Protein AF-A0A965M4P0-F1 (afdb_monomer)

Nearest PDB structures (foldseek):
  7biz-assembly1_A  TM=2.964E-01  e=7.179E-05  Bacteroides thetaiotaomicron
  5gni-assembly1_B  TM=3.044E-01  e=2.522E-04  Homo sapiens
  3f62-assembly1_A  TM=5.545E-01  e=3.024E-02  Ectromelia virus
  7biz-assembly2_B  TM=2.756E-01  e=1.985E-04  Bacteroides thetaiotaomicron
  4i0k-assembly1_A-2  TM=2.303E-01  e=1.878E+00  Mus musculus

Mean predicted aligned error: 7.2 Å

pLDDT: mean 93.59, std 8.07, range [42.19, 98.5]

Secondary structure (DSSP, 8-state):
-------PPPBTTBBS--SGGGSTTGGGS-TTS-SSPP-SGGGTTS---EEEETTEEEEEEESSSS-TTTSSSSPPPHHHHHHHHHHHHTTS-SEEEEE-S-S-EEE-S--EEEEEEEE---SSSPPPEEEEEETTEE-TT--SSEEEEEHHHH-SEEEEEEEEEE---TT-S--TT-TTEEEEEEEEEE-S---SSHHHHHHHH--TT-B-STT--BHHHHHHHT--TTSPPPTTTS-EEEEETTEEEEEEE-SS--TTEEEEEEEESSSSS-B-STTTEEEEEEETTEEEEEESS-GGG-SS-EEEEEEEE--

Radius of gyration: 32.71 Å; Cα contacts (8 Å, |Δi|>4): 602; chains: 1; bounding box: 90×41×82 Å

Sequence (315 aa):
TPLLVVSEPEKPNTTAQTTRSLIRWNYWIDSSTPVPTPETLAYDSLAGLFEGSMYRVSGWYRPHNNSLMKNLNRPCGQINREQFVLQIYSRVHPLDSYSPATTSRTVTAPLTLSFSVTPKVPSSGLVQTVIWKIDGVTQIGQTDTSFSTLSDFVGNGSHTVSAIVQDPTPFVRLDSSNLLNSTTTWPLTLSGQIPATLANWRNTYGADTAILSSDRLPNLIKYALGLAANVAATPAEAITGSITTNYFTLTIPRRMRRGDVTYTVQVSNDLVTWNSGPSYTVTLQDSETQLVVRDAIPYSSSAKRFYRLAVQAAP

Solvent-accessible 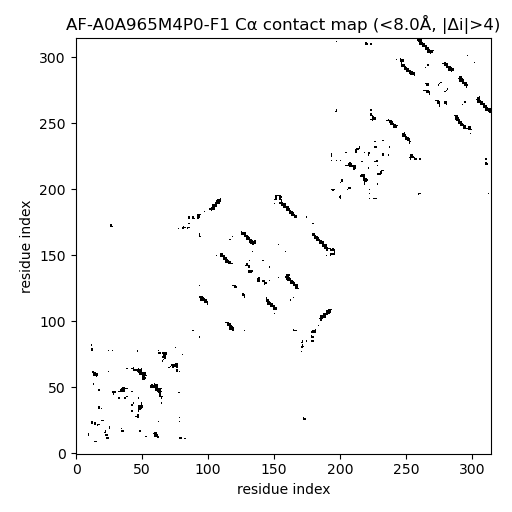surface area (backbone atoms only — not comparable to full-atom values): 18205 Å² total; per-residue (Å²): 130,84,77,81,77,75,78,78,77,74,49,90,61,35,40,71,60,70,56,60,92,68,33,87,56,39,94,60,34,54,92,85,55,52,74,71,27,71,91,42,84,92,41,46,91,40,46,43,38,20,72,34,30,96,96,34,78,63,80,22,22,18,42,44,70,62,24,36,95,77,40,80,100,43,64,71,40,64,67,57,44,23,51,52,54,53,60,47,32,75,76,42,67,43,53,74,49,59,38,62,80,67,41,70,47,79,38,67,50,71,43,80,45,67,38,36,49,39,62,51,79,64,97,68,80,78,67,58,46,39,44,36,25,50,72,86,43,72,45,84,92,49,48,59,57,58,51,72,50,51,43,24,78,76,30,65,45,81,46,37,41,34,43,37,34,31,61,78,61,84,56,55,91,77,65,94,80,49,44,52,49,33,78,49,66,33,45,34,40,32,36,68,34,54,59,78,43,71,69,57,37,35,74,74,70,42,56,54,77,38,67,58,31,90,68,65,54,34,40,46,56,25,58,53,31,58,46,62,67,66,48,58,74,49,84,84,55,41,75,44,76,45,77,53,98,55,21,44,31,40,41,36,46,25,66,43,68,54,83,66,41,44,85,42,62,30,40,20,73,75,87,73,63,74,42,59,48,78,89,44,25,41,79,79,44,83,50,54,48,35,39,30,38,27,45,55,58,46,46,93,77,51,94,56,78,46,78,46,82,46,73,45,74,47,134

Structure (mmCIF, N/CA/C/O backbone):
data_AF-A0A965M4P0-F1
#
_entry.id   AF-A0A965M4P0-F1
#
loop_
_atom_site.group_PDB
_atom_site.id
_atom_site.type_symbol
_atom_site.label_atom_id
_atom_site.label_alt_id
_atom_site.label_comp_id
_atom_site.label_asym_id
_atom_site.label_entity_id
_atom_site.label_seq_id
_atom_site.pdbx_PDB_ins_code
_atom_site.Cartn_x
_atom_site.Cartn_y
_atom_site.Cartn_z
_atom_site.occupancy
_atom_site.B_iso_or_equiv
_atom_site.auth_seq_id
_atom_site.auth_comp_id
_atom_site.auth_asym_id
_atom_site.auth_atom_id
_atom_site.pdbx_PDB_model_num
ATOM 1 N N . THR A 1 1 ? 55.169 -7.150 -41.569 1.00 43.16 1 THR A N 1
ATOM 2 C CA . THR A 1 1 ? 54.442 -7.441 -40.313 1.00 43.16 1 THR A CA 1
ATOM 3 C C . THR A 1 1 ? 52.964 -7.297 -40.601 1.00 43.16 1 THR A C 1
ATOM 5 O O . THR A 1 1 ? 52.569 -6.195 -40.962 1.00 43.16 1 THR A O 1
ATOM 8 N N . PRO A 1 2 ? 52.152 -8.366 -40.570 1.00 42.19 2 PRO A N 1
ATOM 9 C CA . PRO A 1 2 ? 50.716 -8.202 -40.744 1.00 42.19 2 PRO A CA 1
ATOM 10 C C . PRO A 1 2 ? 50.174 -7.454 -39.522 1.00 42.19 2 PRO A C 1
ATOM 12 O O . PRO A 1 2 ? 50.443 -7.843 -38.386 1.00 42.19 2 PRO A O 1
ATOM 15 N N . LEU A 1 3 ? 49.476 -6.342 -39.759 1.00 44.72 3 LEU A N 1
ATOM 16 C CA . LEU A 1 3 ? 48.732 -5.631 -38.724 1.00 44.72 3 LEU A CA 1
ATOM 17 C C . LEU A 1 3 ? 47.708 -6.603 -38.132 1.00 44.72 3 LEU A C 1
ATOM 19 O O . LEU A 1 3 ? 46.831 -7.089 -38.844 1.00 44.72 3 LEU A O 1
ATOM 23 N N . LEU A 1 4 ? 47.828 -6.889 -36.836 1.00 42.25 4 LEU A N 1
ATOM 24 C CA . LEU A 1 4 ? 46.755 -7.492 -36.054 1.00 42.25 4 LEU A CA 1
ATOM 25 C C . LEU A 1 4 ? 45.540 -6.568 -36.170 1.00 42.25 4 LEU A C 1
ATOM 27 O O . LEU A 1 4 ? 45.497 -5.507 -35.551 1.00 42.25 4 LEU A O 1
ATOM 31 N N . VAL A 1 5 ? 44.569 -6.950 -37.000 1.00 47.62 5 VAL A N 1
ATOM 32 C CA . VAL A 1 5 ? 43.254 -6.311 -37.025 1.00 47.62 5 VAL A CA 1
ATOM 33 C C . VAL A 1 5 ? 42.569 -6.723 -35.729 1.00 47.62 5 VAL A C 1
ATOM 35 O O . VAL A 1 5 ? 41.901 -7.751 -35.663 1.00 47.62 5 VAL A O 1
ATOM 38 N N . VAL A 1 6 ? 42.785 -5.949 -34.668 1.00 48.56 6 VAL A N 1
ATOM 39 C CA . VAL A 1 6 ? 41.956 -6.040 -33.470 1.00 48.56 6 VAL A CA 1
ATOM 40 C C . VAL A 1 6 ? 40.552 -5.656 -33.924 1.00 48.56 6 VAL A C 1
ATOM 42 O O . VAL A 1 6 ? 40.300 -4.513 -34.308 1.00 48.56 6 VAL A O 1
ATOM 45 N N . SER A 1 7 ? 39.642 -6.627 -33.986 1.00 57.81 7 SER A N 1
ATOM 46 C CA . SER A 1 7 ? 38.229 -6.324 -34.166 1.00 57.81 7 SER A CA 1
ATOM 47 C C . SER A 1 7 ? 37.786 -5.549 -32.931 1.00 57.81 7 SER A C 1
ATOM 49 O O . SER A 1 7 ? 37.718 -6.120 -31.841 1.00 57.81 7 SER A O 1
ATOM 51 N N . GLU A 1 8 ? 37.550 -4.250 -33.089 1.00 66.00 8 GLU A N 1
ATOM 52 C CA . GLU A 1 8 ? 37.033 -3.411 -32.012 1.00 66.00 8 GLU A CA 1
ATOM 53 C C . GLU A 1 8 ? 35.776 -4.058 -31.414 1.00 66.00 8 GLU A C 1
ATOM 55 O O . GLU A 1 8 ? 34.865 -4.431 -32.164 1.00 66.00 8 GLU A O 1
ATOM 60 N N . PRO A 1 9 ? 35.710 -4.241 -30.083 1.00 84.12 9 PRO A N 1
ATOM 61 C CA . PRO A 1 9 ? 34.555 -4.860 -29.465 1.00 84.12 9 PRO A CA 1
ATOM 62 C C . PRO A 1 9 ? 33.340 -3.959 -29.661 1.00 84.12 9 PRO A C 1
ATOM 64 O O . PRO A 1 9 ? 33.413 -2.736 -29.495 1.00 84.12 9 PRO A O 1
ATOM 67 N N . GLU A 1 10 ? 32.206 -4.582 -29.972 1.00 91.00 10 GLU A N 1
ATOM 68 C CA . GLU A 1 10 ? 30.928 -3.888 -30.069 1.00 91.00 10 GLU A CA 1
ATOM 69 C C . GLU A 1 10 ? 30.655 -3.037 -28.822 1.00 91.00 10 GLU A C 1
ATOM 71 O O . GLU A 1 10 ? 31.020 -3.389 -27.696 1.00 91.00 10 GLU A O 1
ATOM 76 N N . LYS A 1 11 ? 29.976 -1.909 -29.029 1.00 92.44 11 LYS A N 1
ATOM 77 C CA . LYS A 1 11 ? 29.534 -1.009 -27.958 1.00 92.44 11 LYS A CA 1
ATOM 78 C C . LYS A 1 11 ? 28.006 -1.003 -27.917 1.00 92.44 11 LYS A C 1
ATOM 80 O O . LYS A 1 11 ? 27.372 -1.423 -28.884 1.00 92.44 11 LYS 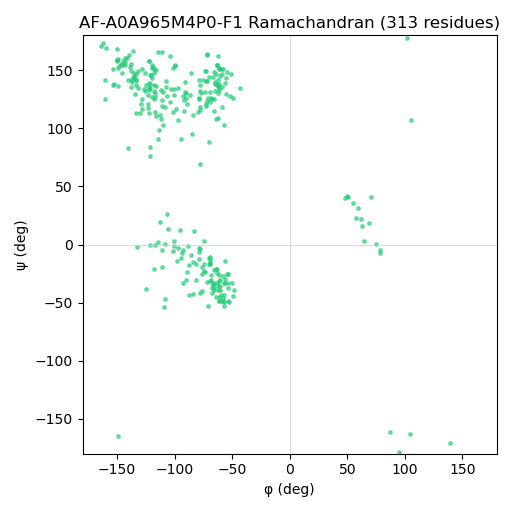A O 1
ATOM 85 N N . PRO A 1 12 ? 27.379 -0.492 -26.846 1.00 94.06 12 PRO A N 1
ATOM 86 C CA . PRO A 1 12 ? 25.922 -0.507 -26.730 1.00 94.06 12 PRO A CA 1
ATOM 87 C C . PRO A 1 12 ? 25.159 0.134 -27.902 1.00 94.06 12 PRO A C 1
ATOM 89 O O . PRO A 1 12 ? 24.024 -0.245 -28.162 1.00 94.06 12 PRO A O 1
ATOM 92 N N . ASN A 1 13 ? 25.773 1.072 -28.630 1.00 95.38 13 ASN A N 1
ATOM 93 C CA . ASN A 1 13 ? 25.184 1.759 -29.782 1.00 95.38 13 ASN A CA 1
ATOM 94 C C . ASN A 1 13 ? 25.856 1.418 -31.126 1.00 95.38 13 ASN A C 1
ATOM 96 O O . ASN A 1 13 ? 25.743 2.201 -32.068 1.00 95.38 13 ASN A O 1
ATOM 100 N N . THR A 1 14 ? 26.586 0.304 -31.229 1.00 95.62 14 THR A N 1
ATOM 101 C CA . THR A 1 14 ? 27.155 -0.138 -32.510 1.00 95.62 14 THR A CA 1
ATOM 102 C C . THR A 1 14 ? 27.365 -1.647 -32.571 1.00 95.62 14 THR A C 1
ATOM 104 O O . THR A 1 14 ? 27.855 -2.249 -31.619 1.00 95.62 14 THR A O 1
ATOM 107 N N . THR A 1 15 ? 27.025 -2.257 -33.705 1.00 95.88 15 THR A N 1
ATOM 108 C CA . THR A 1 15 ? 27.098 -3.713 -33.913 1.00 95.88 15 THR A CA 1
ATOM 109 C C . THR A 1 15 ? 27.531 -4.049 -35.337 1.00 95.88 15 THR A C 1
ATOM 111 O O . THR A 1 15 ? 27.306 -3.254 -36.250 1.00 95.88 15 THR A O 1
ATOM 114 N N . ALA A 1 16 ? 28.136 -5.220 -35.524 1.00 94.94 16 ALA A N 1
ATOM 115 C CA . ALA A 1 16 ? 28.355 -5.816 -36.845 1.00 94.94 16 ALA A CA 1
ATOM 116 C C . ALA A 1 16 ? 27.265 -6.852 -37.205 1.00 94.94 16 ALA A C 1
ATOM 118 O O . ALA A 1 16 ? 27.274 -7.410 -38.301 1.00 94.94 16 ALA A O 1
ATOM 119 N N . GLN A 1 17 ? 26.327 -7.125 -36.291 1.00 95.44 17 GLN A N 1
ATOM 120 C CA . GLN A 1 17 ? 25.244 -8.088 -36.482 1.00 95.44 17 GLN A CA 1
ATOM 121 C C . GLN A 1 17 ? 24.121 -7.504 -37.344 1.00 95.44 17 GLN A C 1
ATOM 123 O O . GLN A 1 17 ? 23.670 -6.381 -37.125 1.00 95.44 17 GLN A O 1
ATOM 128 N N . THR A 1 18 ? 23.610 -8.307 -38.276 1.00 95.44 18 THR A N 1
ATOM 129 C CA . THR A 1 18 ? 22.415 -7.994 -39.083 1.00 95.44 18 THR A CA 1
ATOM 130 C C . THR A 1 18 ? 21.222 -8.881 -38.737 1.00 95.44 18 THR A C 1
ATOM 132 O O . THR A 1 18 ? 20.076 -8.516 -38.996 1.00 95.44 18 THR A O 1
ATOM 135 N N . THR A 1 19 ? 21.461 -10.026 -38.094 1.00 96.94 19 THR A N 1
ATOM 136 C CA . THR A 1 19 ? 20.400 -10.875 -37.551 1.00 96.94 19 THR A CA 1
ATOM 137 C C . THR A 1 19 ? 19.700 -10.136 -36.418 1.00 96.94 19 THR A C 1
ATOM 139 O O . THR A 1 19 ? 20.300 -9.899 -35.372 1.00 96.94 19 THR A O 1
ATOM 142 N N . ARG A 1 20 ? 18.414 -9.801 -36.596 1.00 96.75 20 ARG A N 1
ATOM 143 C CA . ARG A 1 20 ? 17.648 -8.968 -35.651 1.00 96.75 20 ARG A CA 1
ATOM 144 C C . ARG A 1 20 ? 17.765 -9.407 -34.191 1.00 96.75 20 ARG A C 1
ATOM 146 O O . ARG A 1 20 ? 17.935 -8.563 -33.321 1.00 96.75 20 ARG A O 1
ATOM 153 N N . SER A 1 21 ? 17.675 -10.705 -33.911 1.00 96.88 21 SER A N 1
ATOM 154 C CA . SER A 1 21 ? 17.754 -11.236 -32.543 1.00 96.88 21 SER A CA 1
ATOM 155 C C . SER A 1 21 ? 19.122 -11.034 -31.882 1.00 96.88 21 SER A C 1
ATOM 157 O O . SER A 1 21 ? 19.191 -11.024 -30.659 1.00 96.88 21 SER A O 1
ATOM 159 N N . LEU A 1 22 ? 20.182 -10.836 -32.669 1.00 96.19 22 LEU A N 1
ATOM 160 C CA . LEU A 1 22 ? 21.546 -10.595 -32.197 1.00 96.19 22 LEU A CA 1
ATOM 161 C C . LEU A 1 22 ? 21.882 -9.099 -32.078 1.00 96.19 22 LEU A C 1
ATOM 163 O O . LEU A 1 22 ? 22.936 -8.749 -31.552 1.00 96.19 22 LEU A O 1
ATOM 167 N N . ILE A 1 23 ? 21.001 -8.205 -32.544 1.00 97.12 23 ILE A N 1
ATOM 168 C CA . ILE A 1 23 ? 21.177 -6.759 -32.381 1.00 97.12 23 ILE A CA 1
ATOM 169 C C . ILE A 1 23 ? 20.957 -6.399 -30.911 1.00 97.12 23 ILE A C 1
ATOM 171 O O . ILE A 1 23 ? 19.903 -6.677 -30.340 1.00 97.12 23 ILE A O 1
ATOM 175 N N . ARG A 1 24 ? 21.929 -5.710 -30.309 1.00 94.12 24 ARG A N 1
ATOM 176 C CA . ARG A 1 24 ? 21.933 -5.373 -28.873 1.00 94.12 24 ARG A CA 1
ATOM 177 C C . ARG A 1 24 ? 20.717 -4.580 -28.406 1.00 94.12 24 ARG A C 1
ATOM 179 O O . ARG A 1 24 ? 20.298 -4.746 -27.273 1.00 94.12 24 ARG A O 1
ATOM 186 N N . TRP A 1 25 ? 20.172 -3.725 -29.267 1.00 96.88 25 TRP A N 1
ATOM 187 C CA . TRP A 1 25 ? 19.000 -2.893 -28.987 1.00 96.88 25 TRP A CA 1
ATOM 188 C C . TRP A 1 25 ? 17.742 -3.386 -29.713 1.00 96.88 25 TRP A C 1
ATOM 190 O O . TRP A 1 25 ? 16.857 -2.594 -30.024 1.00 96.88 25 TRP A O 1
ATOM 200 N N . ASN A 1 26 ? 17.650 -4.680 -30.026 1.00 97.00 26 ASN A N 1
ATOM 201 C CA . ASN A 1 26 ? 16.515 -5.241 -30.766 1.00 97.00 26 ASN A CA 1
ATOM 202 C C . ASN A 1 26 ? 15.141 -4.926 -30.139 1.00 97.00 26 ASN A C 1
ATOM 204 O O . ASN A 1 26 ? 14.193 -4.700 -30.879 1.00 97.00 26 ASN A O 1
ATOM 208 N N . TYR A 1 27 ? 15.050 -4.828 -28.810 1.00 96.31 27 TYR A N 1
ATOM 209 C CA . TYR A 1 27 ? 13.849 -4.462 -28.048 1.00 96.31 27 TYR A CA 1
ATOM 210 C C . TYR A 1 27 ? 13.438 -2.987 -28.208 1.00 96.31 27 TYR A C 1
ATOM 212 O O . TYR A 1 27 ? 12.335 -2.589 -27.827 1.00 96.31 27 TYR A O 1
ATOM 220 N N . TRP A 1 28 ? 14.309 -2.161 -28.789 1.00 97.31 28 TRP A N 1
ATOM 221 C CA . TRP A 1 28 ? 13.959 -0.821 -29.248 1.00 97.31 28 TRP A CA 1
ATOM 222 C C . TRP A 1 28 ? 13.452 -0.796 -30.692 1.00 97.31 28 TRP A C 1
ATOM 224 O O . TRP A 1 28 ? 12.723 0.129 -31.040 1.00 97.31 28 TRP A O 1
ATOM 234 N N . ILE A 1 29 ? 13.811 -1.782 -31.521 1.00 97.69 29 ILE A N 1
ATOM 235 C CA . ILE A 1 29 ? 13.443 -1.811 -32.941 1.00 97.69 29 ILE A CA 1
ATOM 236 C C . ILE A 1 29 ? 12.045 -2.409 -33.090 1.00 97.69 29 ILE A C 1
ATOM 238 O O . ILE A 1 29 ? 11.860 -3.617 -32.925 1.00 97.69 29 ILE A O 1
ATOM 242 N N . ASP A 1 30 ? 11.084 -1.579 -33.492 1.00 96.62 30 ASP A N 1
ATOM 243 C CA . ASP A 1 30 ? 9.729 -2.039 -33.796 1.00 96.62 30 ASP A CA 1
ATOM 244 C C . ASP A 1 30 ? 9.742 -3.178 -34.830 1.00 96.62 30 ASP A C 1
ATOM 246 O O . ASP A 1 30 ? 10.615 -3.267 -35.708 1.00 96.62 30 ASP A O 1
ATOM 250 N N . SER A 1 31 ? 8.767 -4.082 -34.726 1.00 96.38 31 SER A N 1
ATOM 251 C CA . SER A 1 31 ? 8.682 -5.271 -35.585 1.00 96.38 31 SER A CA 1
ATOM 252 C C . SER A 1 31 ? 8.552 -4.920 -37.071 1.00 96.38 31 SER A C 1
ATOM 254 O O . SER A 1 31 ? 9.058 -5.659 -37.913 1.00 96.38 31 SER A O 1
ATOM 256 N N . SER A 1 32 ? 7.936 -3.777 -37.389 1.00 96.69 32 SER A N 1
ATOM 257 C CA . SER A 1 32 ? 7.751 -3.265 -38.751 1.00 96.69 32 SER A CA 1
ATOM 258 C C . SER A 1 32 ? 8.947 -2.488 -39.312 1.00 96.69 32 SER A C 1
ATOM 260 O O . SER A 1 32 ? 8.993 -2.246 -40.517 1.00 96.69 32 SER A O 1
ATOM 262 N N . THR A 1 33 ? 9.906 -2.065 -38.483 1.00 98.06 33 THR A N 1
ATOM 263 C CA . THR A 1 33 ? 11.077 -1.302 -38.950 1.00 98.06 33 THR A CA 1
ATOM 264 C C . THR A 1 33 ? 12.011 -2.230 -39.727 1.00 98.06 33 THR A C 1
ATOM 266 O O . THR A 1 33 ? 12.442 -3.218 -39.148 1.00 98.06 33 THR A O 1
ATOM 269 N N . PRO A 1 34 ? 12.376 -1.976 -40.994 1.00 97.81 34 PRO A N 1
ATOM 270 C CA . PRO A 1 34 ? 13.267 -2.866 -41.744 1.00 97.81 34 PRO A CA 1
ATOM 271 C C . PRO A 1 34 ? 14.654 -3.004 -41.098 1.00 97.81 34 PRO A C 1
ATOM 273 O O . PRO A 1 34 ? 15.126 -2.083 -40.434 1.00 97.81 34 PRO A O 1
ATOM 276 N N . VAL A 1 35 ? 15.322 -4.142 -41.304 1.00 97.19 35 VAL A N 1
ATOM 277 C CA . VAL A 1 35 ? 16.691 -4.414 -40.827 1.00 97.19 35 VAL A CA 1
ATOM 278 C C . VAL A 1 35 ? 17.494 -5.030 -41.986 1.00 97.19 35 VAL A C 1
ATOM 280 O O . VAL A 1 35 ? 17.172 -6.155 -42.371 1.00 97.19 35 VAL A O 1
ATOM 283 N N . PRO A 1 36 ? 18.519 -4.346 -42.539 1.00 97.44 36 PRO A N 1
ATOM 284 C CA . PRO A 1 36 ? 18.938 -2.969 -42.245 1.00 97.44 36 PRO A CA 1
ATOM 285 C C . PRO A 1 36 ? 17.849 -1.920 -42.519 1.00 97.44 36 PRO A C 1
ATOM 287 O O . PRO A 1 36 ? 16.974 -2.115 -43.362 1.00 97.44 36 PRO A O 1
ATOM 290 N N . THR A 1 37 ? 17.886 -0.812 -41.783 1.00 98.38 37 THR A N 1
ATOM 291 C CA . THR A 1 37 ? 16.894 0.267 -41.875 1.00 98.38 37 THR A CA 1
ATOM 292 C C . THR A 1 37 ? 17.328 1.306 -42.914 1.00 98.38 37 THR A C 1
ATOM 294 O O . THR A 1 37 ? 18.434 1.839 -42.792 1.00 98.38 37 THR A O 1
ATOM 297 N N . PRO A 1 38 ? 16.486 1.637 -43.914 1.00 96.94 38 PRO A N 1
ATOM 298 C CA . PRO A 1 38 ? 16.788 2.684 -44.886 1.00 96.94 38 PRO A CA 1
ATOM 299 C C . PRO A 1 38 ? 16.967 4.063 -44.235 1.00 96.94 38 PRO A C 1
ATOM 301 O O . PRO A 1 38 ? 16.168 4.462 -43.389 1.00 96.94 38 PRO A O 1
ATOM 304 N N . GLU A 1 39 ? 17.961 4.835 -44.681 1.00 95.50 39 GLU A N 1
ATOM 305 C CA . GLU A 1 39 ? 18.181 6.226 -44.246 1.00 95.50 39 GLU A CA 1
ATOM 306 C C . GLU A 1 39 ? 17.201 7.189 -44.936 1.00 95.50 39 GLU A C 1
ATOM 308 O O . GLU A 1 39 ? 17.572 7.989 -45.792 1.00 95.50 39 GLU A O 1
ATOM 313 N N . THR A 1 40 ? 15.920 7.091 -44.584 1.00 95.06 40 THR A N 1
ATOM 314 C CA . THR A 1 40 ? 14.863 7.982 -45.083 1.00 95.06 40 THR A CA 1
ATOM 315 C C . THR A 1 40 ? 14.164 8.685 -43.927 1.00 95.06 40 THR A C 1
ATOM 317 O O . THR A 1 40 ? 14.133 8.166 -42.811 1.00 95.06 40 THR A O 1
ATOM 320 N N . LEU A 1 41 ? 13.522 9.824 -44.213 1.00 92.88 41 LEU A N 1
ATOM 321 C CA . LEU A 1 41 ? 12.772 10.604 -43.219 1.00 92.88 41 LEU A CA 1
ATOM 322 C C . LEU A 1 41 ? 11.712 9.775 -42.470 1.00 92.88 41 LEU A C 1
ATOM 324 O O . LEU A 1 41 ? 11.381 10.096 -41.333 1.00 92.88 41 LEU A O 1
ATOM 328 N N . ALA A 1 42 ? 11.207 8.694 -43.077 1.00 95.31 42 ALA A N 1
ATOM 329 C CA . ALA A 1 42 ? 10.242 7.789 -42.455 1.00 95.31 42 ALA A CA 1
ATOM 330 C C . ALA A 1 42 ? 10.790 7.061 -41.211 1.00 95.31 42 ALA A C 1
ATOM 332 O O . ALA A 1 42 ? 10.006 6.658 -40.355 1.00 95.31 42 ALA A O 1
ATOM 333 N N . TYR A 1 43 ? 12.114 6.903 -41.095 1.00 96.38 43 TYR A N 1
ATOM 334 C CA . TYR A 1 43 ? 12.766 6.175 -39.999 1.00 96.38 43 TYR A CA 1
ATOM 335 C C . TYR A 1 43 ? 13.633 7.069 -39.098 1.00 96.38 43 TYR A C 1
ATOM 337 O O . TYR A 1 43 ? 14.239 6.570 -38.153 1.00 96.38 43 TYR A O 1
ATOM 345 N N . ASP A 1 44 ? 13.693 8.382 -39.345 1.00 92.69 44 ASP A N 1
ATOM 346 C CA . ASP A 1 44 ? 14.609 9.302 -38.649 1.00 92.69 44 ASP A CA 1
ATOM 347 C C . ASP A 1 44 ? 14.381 9.390 -37.134 1.00 92.69 44 ASP A C 1
ATOM 349 O O . ASP A 1 44 ? 15.328 9.613 -36.375 1.00 92.69 44 ASP A O 1
ATOM 353 N N . SER A 1 45 ? 13.137 9.217 -36.687 1.00 91.81 45 SER A N 1
ATOM 354 C CA . SER A 1 45 ? 12.754 9.245 -35.272 1.00 91.81 45 SER A CA 1
ATOM 355 C C . SER A 1 45 ? 12.752 7.867 -34.604 1.00 91.81 45 SER A C 1
ATOM 357 O O . SER A 1 45 ? 12.529 7.784 -33.394 1.00 91.81 45 SER A O 1
ATOM 359 N N . LEU A 1 46 ? 12.988 6.796 -35.367 1.00 95.50 46 LEU A N 1
ATOM 360 C CA . LEU A 1 46 ? 12.875 5.417 -34.905 1.00 95.50 46 LEU A CA 1
ATOM 361 C C . LEU A 1 46 ? 14.241 4.826 -34.550 1.00 95.50 46 LEU A C 1
ATOM 363 O O . LEU A 1 46 ? 15.282 5.196 -35.100 1.00 95.50 46 LEU A O 1
ATOM 367 N N . ALA A 1 47 ? 14.222 3.849 -33.646 1.00 97.44 47 ALA A N 1
ATOM 368 C CA . ALA A 1 47 ? 15.342 2.943 -33.472 1.00 97.44 47 ALA A CA 1
ATOM 369 C C . ALA A 1 47 ? 15.340 1.903 -34.602 1.00 97.44 47 ALA A C 1
ATOM 371 O O . ALA A 1 47 ? 14.325 1.263 -34.883 1.00 97.44 47 ALA A O 1
ATOM 372 N N . GLY A 1 48 ? 16.494 1.724 -35.233 1.00 98.06 48 GLY A N 1
ATOM 373 C CA . GLY A 1 48 ? 16.689 0.832 -36.370 1.00 98.06 48 GLY A CA 1
ATOM 374 C C . GLY A 1 48 ? 18.101 0.256 -36.412 1.00 98.06 48 GLY A C 1
ATOM 375 O O . GLY A 1 48 ? 18.843 0.306 -35.431 1.00 98.06 48 GLY A O 1
ATOM 376 N N . LEU A 1 49 ? 18.476 -0.301 -37.557 1.00 98.38 49 LEU A N 1
ATOM 377 C CA . LEU A 1 49 ? 19.818 -0.785 -37.859 1.00 98.38 49 LEU A CA 1
ATOM 378 C C . LEU A 1 49 ? 20.341 -0.045 -39.098 1.00 98.38 49 LEU A C 1
ATOM 380 O O . LEU A 1 49 ? 20.216 -0.536 -40.217 1.00 98.38 49 LEU A O 1
ATOM 384 N N . PHE A 1 50 ? 20.892 1.151 -38.903 1.00 98.06 50 PHE A N 1
ATOM 385 C CA . PHE A 1 50 ? 21.384 2.005 -39.989 1.00 98.06 50 PHE A CA 1
ATOM 386 C C . PHE A 1 50 ? 22.856 1.709 -40.270 1.00 98.06 50 PHE A C 1
ATOM 388 O O . PHE A 1 50 ? 23.657 1.681 -39.334 1.00 98.06 50 PHE A O 1
ATOM 395 N N . GLU A 1 51 ? 23.224 1.485 -41.530 1.00 97.38 51 GLU A N 1
ATOM 396 C CA . GLU A 1 51 ? 24.603 1.159 -41.907 1.00 97.38 51 GLU A CA 1
ATOM 397 C C . GLU A 1 51 ? 25.523 2.383 -41.798 1.00 97.38 51 GLU A C 1
ATOM 399 O O . GLU A 1 51 ? 25.140 3.510 -42.103 1.00 97.38 51 GLU A O 1
ATOM 404 N N . GLY A 1 52 ? 26.742 2.168 -41.315 1.00 95.06 52 GLY A N 1
ATOM 405 C CA . GLY A 1 52 ? 27.747 3.193 -41.075 1.00 95.06 52 GLY A CA 1
ATOM 406 C C . GLY A 1 52 ? 27.903 3.501 -39.586 1.00 95.06 52 GLY A C 1
ATOM 407 O O . GLY A 1 52 ? 27.047 4.137 -38.964 1.00 95.06 52 GLY A O 1
ATOM 408 N N . SER A 1 53 ? 29.011 3.050 -39.003 1.00 93.94 53 SER A N 1
ATOM 409 C CA . SER A 1 53 ? 29.393 3.260 -37.602 1.00 93.94 53 SER A CA 1
ATOM 410 C C . SER A 1 53 ? 30.882 2.940 -37.419 1.00 93.94 53 SER A C 1
ATOM 412 O O . SER A 1 53 ? 31.522 2.435 -38.338 1.00 93.94 53 SER A O 1
ATOM 414 N N . MET A 1 54 ? 31.460 3.242 -36.252 1.00 90.75 54 MET A N 1
ATOM 415 C CA . MET A 1 54 ? 32.880 2.990 -35.941 1.00 90.75 54 MET A CA 1
ATOM 416 C C . MET A 1 54 ? 33.854 3.496 -37.022 1.00 90.75 54 MET A C 1
ATOM 418 O O . MET A 1 54 ? 34.814 2.814 -37.376 1.00 90.75 54 MET A O 1
ATOM 422 N N . TYR A 1 55 ? 33.596 4.689 -37.568 1.00 91.25 55 TYR A N 1
ATOM 423 C CA . TYR A 1 55 ? 34.409 5.300 -38.633 1.00 91.25 55 TYR A CA 1
ATOM 424 C C . TYR A 1 55 ? 34.455 4.486 -39.942 1.00 91.25 55 TYR A C 1
ATOM 426 O O . TYR A 1 55 ? 35.371 4.644 -40.746 1.00 91.25 55 TYR A O 1
ATOM 434 N N . ARG A 1 56 ? 33.461 3.619 -40.169 1.00 91.44 56 ARG A N 1
ATOM 435 C CA . ARG A 1 56 ? 33.309 2.793 -41.373 1.00 91.44 56 ARG A CA 1
ATOM 436 C C . ARG A 1 56 ? 31.982 3.097 -42.053 1.00 91.44 56 ARG A C 1
ATOM 438 O O . ARG A 1 56 ? 30.988 3.372 -41.383 1.00 91.44 56 ARG A O 1
ATOM 445 N N . VAL A 1 57 ? 31.976 3.019 -43.381 1.00 92.94 57 VAL A N 1
ATOM 446 C CA . VAL A 1 57 ? 30.779 3.234 -44.211 1.00 92.94 57 VAL A CA 1
ATOM 447 C C . VAL A 1 57 ? 29.953 1.964 -44.421 1.00 92.94 57 VAL A C 1
ATOM 449 O O . VAL A 1 57 ? 28.794 2.072 -44.789 1.00 92.94 57 VAL A O 1
ATOM 452 N N . SER A 1 58 ? 30.525 0.781 -44.176 1.00 94.31 58 SER A N 1
ATOM 453 C CA . SER A 1 58 ? 29.850 -0.506 -44.363 1.00 94.31 58 SER A CA 1
ATOM 454 C C . SER A 1 58 ? 30.264 -1.551 -43.326 1.00 94.31 58 SER A C 1
ATOM 456 O O . SER A 1 58 ? 31.319 -1.446 -42.685 1.00 94.31 58 SER A O 1
ATOM 458 N N . GLY A 1 59 ? 29.400 -2.552 -43.136 1.00 93.88 59 GLY A N 1
ATOM 459 C CA . GLY A 1 59 ? 29.638 -3.700 -42.248 1.00 93.88 59 GLY A CA 1
ATOM 460 C C . GLY A 1 59 ? 29.520 -3.415 -40.744 1.00 93.88 59 GLY A C 1
ATOM 461 O O . GLY A 1 59 ? 29.697 -4.324 -39.937 1.00 93.88 59 GLY A O 1
ATOM 462 N N . TRP A 1 60 ? 29.212 -2.175 -40.362 1.00 95.94 60 TRP A N 1
ATOM 463 C CA . TRP A 1 60 ? 28.928 -1.763 -38.988 1.00 95.94 60 TRP A CA 1
ATOM 464 C C . TRP A 1 60 ? 27.704 -0.867 -38.962 1.00 95.94 60 TRP A C 1
ATOM 466 O O . TRP A 1 60 ? 27.530 -0.030 -39.843 1.00 95.94 60 TRP A O 1
ATOM 476 N N . TYR A 1 61 ? 26.890 -1.012 -37.926 1.00 97.56 61 TYR A N 1
ATOM 477 C CA . TYR A 1 61 ? 25.573 -0.401 -37.858 1.00 97.56 61 TYR A CA 1
ATOM 478 C C . TYR A 1 61 ? 25.380 0.382 -36.567 1.00 97.56 61 TYR A C 1
ATOM 480 O O . TYR A 1 61 ? 25.947 0.045 -35.525 1.00 97.56 61 TYR A O 1
ATOM 488 N N . ARG A 1 62 ? 24.540 1.413 -36.636 1.00 97.19 62 ARG A N 1
ATOM 489 C CA . ARG A 1 62 ? 24.165 2.299 -35.528 1.00 97.19 62 ARG A CA 1
ATOM 490 C C . ARG A 1 62 ? 22.643 2.296 -35.311 1.00 97.19 62 ARG A C 1
ATOM 492 O O . ARG A 1 62 ? 21.894 2.009 -36.246 1.00 97.19 62 ARG A O 1
ATOM 499 N N . PRO A 1 63 ? 22.167 2.663 -34.109 1.00 97.81 63 PRO A N 1
ATOM 500 C CA . PRO A 1 63 ? 20.755 2.554 -33.753 1.00 97.81 63 PRO A CA 1
ATOM 501 C C . PRO A 1 63 ? 19.836 3.626 -34.345 1.00 97.81 63 PRO A C 1
ATOM 503 O O . PRO A 1 63 ? 18.630 3.427 -34.365 1.00 97.81 63 PRO A O 1
ATOM 506 N N . HIS A 1 64 ? 20.365 4.769 -34.788 1.00 97.38 64 HIS A N 1
ATOM 507 C CA . HIS A 1 64 ? 19.555 5.883 -35.299 1.00 97.38 64 HIS A CA 1
ATOM 508 C C . HIS A 1 64 ? 20.163 6.442 -36.577 1.00 97.38 64 HIS A C 1
ATOM 510 O O . HIS A 1 64 ? 21.395 6.510 -36.691 1.00 97.38 64 HIS A O 1
ATOM 516 N N . ASN A 1 65 ? 19.319 6.925 -37.495 1.00 96.25 65 ASN A N 1
ATOM 517 C CA . ASN A 1 65 ? 19.809 7.547 -38.720 1.00 96.25 65 ASN A CA 1
ATOM 518 C C . ASN A 1 65 ? 20.728 8.737 -38.390 1.00 96.25 65 ASN A C 1
ATOM 520 O O . ASN A 1 65 ? 21.857 8.837 -38.888 1.00 96.25 65 ASN A O 1
ATOM 524 N N . ASN A 1 66 ? 20.284 9.584 -37.457 1.00 92.81 66 ASN A N 1
ATOM 525 C CA . ASN A 1 66 ? 21.040 10.716 -36.943 1.00 92.81 66 ASN A CA 1
ATOM 526 C C . ASN A 1 66 ? 20.836 10.881 -35.427 1.00 92.81 66 ASN A C 1
ATOM 528 O O . ASN A 1 66 ? 19.742 10.674 -34.914 1.00 92.81 66 ASN A O 1
ATOM 532 N N . SER A 1 67 ? 21.890 11.240 -34.694 1.00 94.88 67 SER A N 1
ATOM 533 C CA . SER A 1 67 ? 21.837 11.499 -33.246 1.00 94.88 67 SER A CA 1
ATOM 534 C C . SER A 1 67 ? 23.059 12.297 -32.800 1.00 94.88 67 SER A C 1
ATOM 536 O O . SER A 1 67 ? 24.001 12.451 -33.582 1.00 94.88 67 SER A O 1
ATOM 538 N N . LEU A 1 68 ? 23.082 12.727 -31.534 1.00 95.81 68 LEU A N 1
ATOM 539 C CA . LEU A 1 68 ? 24.245 13.375 -30.915 1.00 95.81 68 LEU A CA 1
ATOM 540 C C . LEU A 1 68 ? 25.555 12.590 -31.106 1.00 95.81 68 LEU A C 1
ATOM 542 O O . LEU A 1 68 ? 26.615 13.186 -31.260 1.00 95.81 68 LEU A O 1
ATOM 546 N N . MET A 1 69 ? 25.484 11.253 -31.135 1.00 94.00 69 MET A N 1
ATOM 547 C CA . MET A 1 69 ? 26.660 10.390 -31.303 1.00 94.00 69 MET A CA 1
ATOM 548 C C . MET A 1 69 ? 27.150 10.289 -32.758 1.00 94.00 69 MET A C 1
ATOM 550 O O . MET A 1 69 ? 28.185 9.675 -33.000 1.00 94.00 69 MET A O 1
ATOM 554 N N . LYS A 1 70 ? 26.415 10.865 -33.722 1.00 93.19 70 LYS A N 1
ATOM 555 C CA . LYS A 1 70 ? 26.813 10.992 -35.138 1.00 93.19 70 LYS A CA 1
ATOM 556 C C . LYS A 1 70 ? 27.146 12.443 -35.493 1.00 93.19 70 LYS A C 1
ATOM 558 O O . LYS A 1 70 ? 28.158 12.686 -36.136 1.00 93.19 70 LYS A O 1
ATOM 563 N N . ASN A 1 71 ? 26.297 13.392 -35.092 1.00 93.81 71 ASN A N 1
ATOM 564 C CA . ASN A 1 71 ? 26.439 14.818 -35.383 1.00 93.81 71 ASN A CA 1
ATOM 565 C C . ASN A 1 71 ? 26.134 15.659 -34.138 1.00 93.81 71 ASN A C 1
ATOM 567 O O . ASN A 1 71 ? 25.158 15.399 -33.432 1.00 93.81 71 ASN A O 1
ATOM 571 N N . LEU A 1 72 ? 26.918 16.718 -33.920 1.00 94.12 72 LEU A N 1
ATOM 572 C CA . LEU A 1 72 ? 26.672 17.693 -32.855 1.00 94.12 72 LEU A CA 1
ATOM 573 C C . LEU A 1 72 ? 25.332 18.426 -33.051 1.00 94.12 72 LEU A C 1
ATOM 575 O O . LEU A 1 72 ? 24.768 18.444 -34.147 1.00 94.12 72 LEU A O 1
ATOM 579 N N . ASN A 1 73 ? 24.835 19.058 -31.982 1.00 94.00 73 ASN A N 1
ATOM 580 C CA . ASN A 1 73 ? 23.572 19.815 -31.962 1.00 94.00 73 ASN A CA 1
ATOM 581 C C . ASN A 1 73 ? 22.333 18.974 -32.322 1.00 94.00 73 ASN A C 1
ATOM 583 O O . ASN A 1 73 ? 21.363 19.469 -32.896 1.00 94.00 73 ASN A O 1
ATOM 587 N N . ARG A 1 74 ? 22.362 17.680 -31.985 1.00 93.62 74 ARG A N 1
ATOM 588 C CA . ARG A 1 74 ? 21.232 16.756 -32.124 1.00 93.62 74 ARG A CA 1
ATOM 589 C C . ARG A 1 74 ? 20.835 16.192 -30.760 1.00 93.62 74 ARG A C 1
ATOM 591 O O . ARG A 1 74 ? 21.688 16.087 -29.881 1.00 93.62 74 ARG A O 1
ATOM 598 N N . PRO A 1 75 ? 19.570 15.777 -30.577 1.00 92.94 75 PRO A N 1
ATOM 599 C CA . PRO A 1 75 ? 19.177 15.021 -29.397 1.00 92.94 75 PRO A CA 1
ATOM 600 C C . PRO A 1 75 ? 19.980 13.722 -29.251 1.00 92.94 75 PRO A C 1
ATOM 602 O O . PRO A 1 75 ? 20.398 13.099 -30.234 1.00 92.94 75 PRO A O 1
ATOM 605 N N . CYS A 1 76 ? 20.164 13.283 -28.006 1.00 94.38 76 CYS A N 1
ATOM 606 C CA . CYS A 1 76 ? 20.688 11.951 -27.726 1.00 94.38 76 CYS A CA 1
ATOM 607 C C . CYS A 1 76 ? 19.652 10.891 -28.138 1.00 94.38 76 CYS A C 1
ATOM 609 O O . CYS A 1 76 ? 18.493 10.953 -27.712 1.00 94.38 76 CYS A O 1
ATOM 611 N N . GLY A 1 77 ? 20.068 9.928 -28.968 1.00 95.50 77 GLY A N 1
ATOM 612 C CA . GLY A 1 77 ? 19.211 8.828 -29.418 1.00 95.50 77 GLY A CA 1
ATOM 613 C C . GLY A 1 77 ? 18.771 7.932 -28.256 1.00 95.50 77 GLY A C 1
ATOM 614 O O . GLY A 1 77 ? 19.470 7.844 -27.247 1.00 95.50 77 GLY A O 1
ATOM 615 N N . GLN A 1 78 ? 17.635 7.247 -28.402 1.00 96.38 78 GLN A N 1
ATOM 616 C CA . GLN A 1 78 ? 17.004 6.430 -27.353 1.00 96.38 78 GLN A CA 1
ATOM 617 C C . GLN A 1 78 ? 17.977 5.413 -26.737 1.00 96.38 78 GLN A C 1
ATOM 619 O O . GLN A 1 78 ? 18.159 5.405 -25.527 1.00 96.38 78 GLN A O 1
ATOM 624 N N . ILE A 1 79 ? 18.687 4.652 -27.576 1.00 97.25 79 ILE A N 1
ATOM 625 C CA . ILE A 1 79 ? 19.689 3.662 -27.153 1.00 97.25 79 ILE A CA 1
ATOM 626 C C . ILE A 1 79 ? 20.808 4.305 -26.329 1.00 97.25 79 ILE A C 1
ATOM 628 O O . ILE A 1 79 ? 21.153 3.815 -25.263 1.00 97.25 79 ILE A O 1
ATOM 632 N N . ASN A 1 80 ? 21.388 5.417 -26.785 1.00 96.69 80 ASN A N 1
ATOM 633 C CA . ASN A 1 80 ? 22.448 6.071 -26.019 1.00 96.69 80 ASN A CA 1
ATOM 634 C C . ASN A 1 80 ? 21.918 6.672 -24.714 1.00 96.69 80 ASN A C 1
ATOM 636 O O . ASN A 1 80 ? 22.601 6.603 -23.697 1.00 96.69 80 ASN A O 1
ATOM 640 N N . ARG A 1 81 ? 20.702 7.223 -24.730 1.00 96.06 81 ARG A N 1
ATOM 641 C CA . ARG A 1 81 ? 20.049 7.790 -23.550 1.00 96.06 81 ARG A CA 1
ATOM 642 C C . ARG A 1 81 ? 19.764 6.727 -22.491 1.00 96.06 81 ARG A C 1
ATOM 644 O O . ARG A 1 81 ? 20.095 6.962 -21.336 1.00 96.06 81 ARG A O 1
ATOM 651 N N . GLU A 1 82 ? 19.246 5.566 -22.884 1.00 97.38 82 GLU A N 1
ATOM 652 C CA . GLU A 1 82 ? 19.078 4.411 -21.993 1.00 97.38 82 GLU A CA 1
ATOM 653 C C . GLU A 1 82 ? 20.401 4.050 -21.316 1.00 97.38 82 GLU A C 1
ATOM 655 O O . GLU A 1 82 ? 20.479 3.937 -20.096 1.00 97.38 82 GLU A O 1
ATOM 660 N N . GLN A 1 83 ? 21.472 3.946 -22.103 1.00 96.75 83 GLN A N 1
ATOM 661 C CA . GLN A 1 83 ? 22.784 3.576 -21.583 1.00 96.75 83 GLN A CA 1
ATOM 662 C C . GLN A 1 83 ? 23.353 4.642 -20.645 1.00 96.75 83 GLN A C 1
ATOM 664 O O . GLN A 1 83 ? 23.947 4.290 -19.632 1.00 96.75 83 GLN A O 1
ATOM 669 N N . PHE A 1 84 ? 23.141 5.933 -20.913 1.00 95.62 84 PHE A N 1
ATOM 670 C CA . PHE A 1 84 ? 23.515 6.984 -19.963 1.00 95.62 84 PHE A CA 1
ATOM 671 C C . PHE A 1 84 ? 22.762 6.854 -18.639 1.00 95.62 84 PHE A C 1
ATOM 673 O O . PHE A 1 84 ? 23.395 6.927 -17.589 1.00 95.62 84 PHE A O 1
ATOM 680 N N . VAL A 1 85 ? 21.448 6.619 -18.677 1.00 95.31 85 VAL A N 1
ATOM 681 C CA . VAL A 1 85 ? 20.637 6.436 -17.464 1.00 95.31 85 VAL A CA 1
ATOM 682 C C . VAL A 1 85 ? 21.121 5.219 -16.668 1.00 95.31 85 VAL A C 1
ATOM 684 O O . VAL A 1 85 ? 21.413 5.349 -15.481 1.00 95.31 85 VAL A O 1
ATOM 687 N N . LEU A 1 86 ? 21.314 4.069 -17.322 1.00 96.50 86 LEU A N 1
ATOM 688 C CA . LEU A 1 86 ? 21.833 2.857 -16.676 1.00 96.50 86 LEU A CA 1
ATOM 689 C C . LEU A 1 86 ? 23.236 3.067 -16.080 1.00 96.50 86 LEU A C 1
ATOM 691 O O . LEU A 1 86 ? 23.519 2.592 -14.985 1.00 96.50 86 LEU A O 1
ATOM 695 N N . GLN A 1 87 ? 24.121 3.805 -16.758 1.00 95.94 87 GLN A N 1
ATOM 696 C CA . GLN A 1 87 ? 25.467 4.102 -16.243 1.00 95.94 87 GLN A CA 1
ATOM 697 C C . GLN A 1 87 ? 25.483 5.138 -15.112 1.00 95.94 87 GLN A C 1
ATOM 699 O O . GLN A 1 87 ? 26.429 5.170 -14.326 1.00 95.94 87 GLN A O 1
ATOM 704 N N . ILE A 1 88 ? 24.467 5.995 -15.018 1.00 93.88 88 ILE A N 1
ATOM 705 C CA . ILE A 1 88 ? 24.279 6.857 -13.848 1.00 93.88 88 ILE A CA 1
ATOM 706 C C . ILE A 1 88 ? 23.840 5.986 -12.670 1.00 93.88 88 ILE A C 1
ATOM 708 O O . ILE A 1 88 ? 24.512 5.988 -11.640 1.00 93.88 88 ILE A O 1
ATOM 712 N N . TYR A 1 89 ? 22.789 5.179 -12.838 1.00 94.88 89 TYR A N 1
ATOM 713 C CA . TYR A 1 89 ? 22.267 4.330 -11.763 1.00 94.88 89 TYR A CA 1
ATOM 714 C C . TYR A 1 89 ? 23.191 3.172 -11.359 1.00 94.88 89 TYR A C 1
ATOM 716 O O . TYR A 1 89 ? 23.079 2.652 -10.254 1.00 94.88 89 TYR A O 1
ATOM 724 N N . SER A 1 90 ? 24.184 2.813 -12.178 1.00 95.56 90 SER A N 1
ATOM 725 C CA . SER A 1 90 ? 25.259 1.908 -11.744 1.00 95.56 90 SER A CA 1
ATOM 726 C C . SER A 1 90 ? 26.205 2.537 -10.710 1.00 95.56 90 SER A C 1
ATOM 728 O O . SER A 1 90 ? 27.001 1.829 -10.094 1.00 95.56 90 SER A O 1
ATOM 730 N N . ARG A 1 91 ? 26.138 3.861 -10.518 1.00 94.50 91 ARG A N 1
ATOM 731 C CA . ARG A 1 91 ? 26.992 4.633 -9.600 1.00 94.50 91 ARG A CA 1
ATOM 732 C C . ARG A 1 91 ? 26.215 5.319 -8.483 1.00 94.50 91 ARG A C 1
ATOM 734 O O . ARG A 1 91 ? 26.819 5.688 -7.479 1.00 94.50 91 ARG A O 1
ATOM 741 N N . VAL A 1 92 ? 24.912 5.530 -8.658 1.00 91.56 92 VAL A N 1
ATOM 742 C CA . VAL A 1 92 ? 24.046 6.174 -7.664 1.00 91.56 92 VAL A CA 1
ATOM 743 C C . VAL A 1 92 ? 22.754 5.388 -7.486 1.00 91.56 92 VAL A C 1
ATOM 745 O O . VAL A 1 92 ? 22.180 4.912 -8.456 1.00 91.56 92 VAL A O 1
ATOM 748 N N . HIS A 1 93 ? 22.262 5.290 -6.253 1.00 91.12 93 HIS A N 1
ATOM 749 C CA . HIS A 1 93 ? 20.974 4.650 -5.979 1.00 91.12 93 HIS A CA 1
ATOM 750 C C . HIS A 1 93 ? 19.809 5.636 -6.145 1.00 91.12 93 HIS A C 1
ATOM 752 O O . HIS A 1 93 ? 19.973 6.799 -5.792 1.00 91.12 93 HIS A O 1
ATOM 758 N N . PRO A 1 94 ? 18.611 5.199 -6.575 1.00 94.00 94 PRO A N 1
ATOM 759 C CA . PRO A 1 94 ? 17.389 6.021 -6.586 1.00 94.00 94 PRO A CA 1
ATOM 760 C C . PRO A 1 94 ? 16.972 6.633 -5.233 1.00 94.00 94 PRO A C 1
ATOM 762 O O . PRO A 1 94 ? 16.107 7.505 -5.188 1.00 94.00 94 PRO A O 1
ATOM 765 N N . LEU A 1 95 ? 17.551 6.156 -4.130 1.00 95.19 95 LEU A N 1
ATOM 766 C CA . LEU A 1 95 ? 17.189 6.474 -2.751 1.00 95.19 95 LEU A CA 1
ATOM 767 C C . LEU A 1 95 ? 18.355 7.183 -2.044 1.00 95.19 95 LEU A C 1
ATOM 769 O O . LEU A 1 95 ? 19.477 6.682 -2.084 1.00 95.19 95 LEU A O 1
ATOM 773 N N . ASP A 1 96 ? 18.088 8.311 -1.381 1.00 95.25 96 ASP A N 1
ATOM 774 C CA . ASP A 1 96 ? 19.076 9.045 -0.575 1.00 95.25 96 ASP A CA 1
ATOM 775 C C . ASP A 1 96 ? 19.148 8.541 0.868 1.00 95.25 96 ASP A C 1
ATOM 777 O O . ASP A 1 96 ? 20.232 8.393 1.429 1.00 95.25 96 ASP A O 1
ATOM 781 N N . SER A 1 97 ? 17.997 8.289 1.493 1.00 96.00 97 SER A N 1
ATOM 782 C CA . SER A 1 97 ? 17.928 7.808 2.875 1.00 96.00 97 SER A CA 1
ATOM 783 C C . SER A 1 97 ? 16.595 7.131 3.174 1.00 96.00 97 SER A C 1
ATOM 785 O O . SER A 1 97 ? 15.653 7.206 2.388 1.00 96.00 97 SER A O 1
ATOM 787 N N . TYR A 1 98 ? 16.509 6.461 4.319 1.00 97.50 98 TYR A N 1
ATOM 788 C CA . TYR A 1 98 ? 15.290 5.824 4.802 1.00 97.50 98 TYR A CA 1
ATOM 789 C C . TYR A 1 98 ? 15.262 5.801 6.333 1.00 97.50 98 TYR A C 1
ATOM 791 O O . TYR A 1 98 ? 16.301 5.891 6.991 1.00 97.50 98 TYR A O 1
ATOM 799 N N . SER A 1 99 ? 14.067 5.675 6.902 1.00 96.50 99 SER A N 1
ATOM 800 C CA . SER A 1 99 ? 13.836 5.560 8.339 1.00 96.50 99 SER A CA 1
ATOM 801 C C . SER A 1 99 ? 12.767 4.500 8.622 1.00 96.50 99 SER A C 1
ATOM 803 O O . SER A 1 99 ? 11.786 4.436 7.881 1.00 96.50 99 SER A O 1
ATOM 805 N N . PRO A 1 100 ? 12.895 3.688 9.686 1.00 95.88 100 PRO A N 1
ATOM 806 C CA . PRO A 1 100 ? 14.010 3.635 10.638 1.00 95.88 100 PRO A CA 1
ATOM 807 C C . PRO A 1 100 ? 15.332 3.170 10.008 1.00 95.88 100 PRO A C 1
ATOM 809 O O . PRO A 1 100 ? 15.330 2.357 9.089 1.00 95.88 100 PRO A O 1
ATOM 812 N N . ALA A 1 101 ? 16.469 3.658 10.514 1.00 91.94 101 ALA A N 1
ATOM 813 C CA . ALA A 1 101 ? 17.786 3.190 10.061 1.00 91.94 101 ALA A CA 1
ATOM 814 C C . ALA A 1 101 ? 18.059 1.740 10.500 1.00 91.94 101 ALA A C 1
ATOM 816 O O . ALA A 1 101 ? 18.726 0.980 9.800 1.00 91.94 101 ALA A O 1
ATOM 817 N N . THR A 1 102 ? 17.518 1.343 11.656 1.00 87.75 102 THR A N 1
ATOM 818 C CA . THR A 1 102 ? 17.552 -0.041 12.129 1.00 87.75 102 THR A CA 1
ATOM 819 C C . THR A 1 102 ? 16.596 -0.879 11.292 1.00 87.75 102 THR A C 1
ATOM 821 O O . THR A 1 102 ? 15.393 -0.622 11.270 1.00 87.75 102 THR A O 1
ATOM 824 N N . THR A 1 103 ? 17.126 -1.888 10.611 1.00 77.62 103 THR A N 1
ATOM 825 C CA . THR A 1 103 ? 16.334 -2.701 9.686 1.00 77.62 103 THR A CA 1
ATOM 826 C C . THR A 1 103 ? 15.529 -3.777 10.407 1.00 77.62 103 THR A C 1
ATOM 828 O O . THR A 1 103 ? 14.426 -4.069 9.975 1.00 77.62 103 THR A O 1
ATOM 831 N N . SER A 1 104 ? 15.988 -4.309 11.543 1.00 86.69 104 SER A N 1
ATOM 832 C CA . SER A 1 104 ? 15.221 -5.273 12.346 1.00 86.69 104 SER A CA 1
ATOM 833 C C . SER A 1 104 ? 14.605 -4.638 13.591 1.00 86.69 104 SER A C 1
ATOM 835 O O . SER A 1 104 ? 15.309 -3.965 14.350 1.00 86.69 104 SER A O 1
ATOM 837 N N . ARG A 1 105 ? 13.325 -4.912 13.861 1.00 92.00 105 ARG A N 1
ATOM 838 C CA . ARG A 1 105 ? 12.639 -4.412 15.062 1.00 92.00 105 ARG A CA 1
ATOM 839 C C . ARG A 1 105 ? 11.748 -5.470 15.707 1.00 92.00 105 ARG A C 1
ATOM 841 O O . ARG A 1 105 ? 10.943 -6.104 15.031 1.00 92.00 105 ARG A O 1
ATOM 848 N N . THR A 1 106 ? 11.821 -5.570 17.032 1.00 95.00 106 THR A N 1
ATOM 849 C CA . THR A 1 106 ? 10.858 -6.329 17.841 1.00 95.00 106 THR A CA 1
ATOM 850 C C . THR A 1 106 ? 9.843 -5.383 18.468 1.00 95.00 106 THR A C 1
ATOM 852 O O . THR A 1 106 ? 10.213 -4.342 19.014 1.00 95.00 106 THR A O 1
ATOM 855 N N . VAL A 1 107 ? 8.564 -5.739 18.394 1.00 94.25 107 VAL A N 1
ATOM 856 C CA . VAL A 1 107 ? 7.461 -4.989 19.003 1.00 94.25 107 VAL A CA 1
ATOM 857 C C . VAL A 1 107 ? 6.623 -5.967 19.821 1.00 94.25 107 VAL A C 1
ATOM 859 O O . VAL A 1 107 ? 6.133 -6.961 19.293 1.00 94.25 107 VAL A O 1
ATOM 862 N N . THR A 1 108 ? 6.507 -5.709 21.122 1.00 94.25 108 THR A N 1
ATOM 863 C CA . THR A 1 108 ? 5.906 -6.628 22.111 1.00 94.25 108 THR A CA 1
ATOM 864 C C . THR A 1 108 ? 4.545 -6.168 22.631 1.00 94.25 108 THR A C 1
ATOM 866 O O . THR A 1 108 ? 3.951 -6.819 23.487 1.00 94.25 108 THR A O 1
ATOM 869 N N . ALA A 1 109 ? 4.064 -5.032 22.135 1.00 89.25 109 ALA A N 1
ATOM 870 C CA . ALA A 1 109 ? 2.770 -4.460 22.461 1.00 89.25 109 ALA A CA 1
ATOM 871 C C . ALA A 1 109 ? 2.237 -3.678 21.250 1.00 89.25 109 ALA A C 1
ATOM 873 O O . ALA A 1 109 ? 3.031 -3.288 20.388 1.00 89.25 109 ALA A O 1
ATOM 874 N N . PRO A 1 110 ? 0.925 -3.424 21.178 1.00 89.19 110 PRO A N 1
ATOM 875 C CA . PRO A 1 110 ? 0.318 -2.619 20.127 1.00 89.19 110 PRO A CA 1
ATOM 876 C C . PRO A 1 110 ? 1.038 -1.280 19.908 1.00 89.19 110 PRO A C 1
ATOM 878 O O . PRO A 1 110 ? 1.138 -0.462 20.828 1.00 89.19 110 PRO A O 1
ATOM 881 N N . LEU A 1 111 ? 1.457 -0.974 18.676 1.00 90.56 111 LEU A N 1
ATOM 882 C CA . LEU A 1 111 ? 2.164 0.269 18.347 1.00 90.56 111 LEU A CA 1
ATOM 883 C C . LEU A 1 111 ? 1.879 0.757 16.917 1.00 90.56 111 LEU A C 1
ATOM 885 O O . LEU A 1 111 ? 1.619 -0.036 16.018 1.00 90.56 111 LEU A O 1
ATOM 889 N N . THR A 1 112 ? 1.966 2.069 16.689 1.00 92.38 112 THR A N 1
ATOM 890 C CA . THR A 1 112 ? 2.037 2.616 15.327 1.00 92.38 112 THR A CA 1
ATOM 891 C C . THR A 1 112 ? 3.450 2.442 14.782 1.00 92.38 112 THR A C 1
ATOM 893 O O . THR A 1 112 ? 4.423 2.966 15.330 1.00 92.38 112 THR A O 1
ATOM 896 N N . LEU A 1 113 ? 3.568 1.687 13.698 1.00 94.94 113 LEU A N 1
ATOM 897 C CA . LEU A 1 113 ? 4.790 1.541 12.926 1.00 94.94 113 LEU A CA 1
ATOM 898 C C . LEU A 1 113 ? 4.840 2.668 11.899 1.00 94.94 113 LEU A C 1
ATOM 900 O O . LEU A 1 113 ? 3.883 2.846 11.152 1.00 94.94 113 LEU A O 1
ATOM 904 N N . SER A 1 114 ? 5.952 3.397 11.852 1.00 96.62 114 SER A N 1
ATOM 905 C CA . SER A 1 114 ? 6.161 4.489 10.902 1.00 96.62 114 SER A CA 1
ATOM 906 C C . SER A 1 114 ? 7.462 4.272 10.151 1.00 96.62 114 SER A C 1
ATOM 908 O O . SER A 1 114 ? 8.494 3.985 10.763 1.00 96.62 114 SER A O 1
ATOM 910 N N . PHE A 1 115 ? 7.393 4.437 8.838 1.00 97.81 115 PHE A N 1
ATOM 911 C CA . PHE A 1 115 ? 8.488 4.266 7.901 1.00 97.81 115 PHE A CA 1
ATOM 912 C C . PHE A 1 115 ? 8.538 5.465 6.963 1.00 97.81 115 PHE A C 1
ATOM 914 O O . PHE A 1 115 ? 7.510 6.065 6.642 1.00 97.81 115 PHE A O 1
ATOM 921 N N . SER A 1 116 ? 9.731 5.804 6.498 1.00 98.12 116 SER A N 1
ATOM 922 C CA . SER A 1 116 ? 9.901 6.785 5.441 1.00 98.12 116 SER A CA 1
ATOM 923 C C . SER A 1 116 ? 11.072 6.446 4.538 1.00 98.12 116 SER A C 1
ATOM 925 O O . SER A 1 116 ? 12.029 5.771 4.923 1.00 98.12 116 SER A O 1
ATOM 927 N N . VAL A 1 117 ? 10.981 6.945 3.316 1.00 98.19 117 VAL A N 1
ATOM 928 C CA . VAL A 1 117 ? 12.041 6.943 2.319 1.00 98.19 117 VAL A CA 1
ATOM 929 C C . VAL A 1 117 ? 12.249 8.367 1.833 1.00 98.19 117 VAL A C 1
ATOM 931 O O . VAL A 1 117 ? 11.303 9.143 1.734 1.00 98.19 117 VAL A O 1
ATOM 934 N N . THR A 1 118 ? 13.484 8.701 1.492 1.00 97.50 118 THR A N 1
ATOM 935 C CA . THR A 1 118 ? 13.838 9.955 0.827 1.00 97.50 118 THR A CA 1
ATOM 936 C C . THR A 1 118 ? 14.351 9.601 -0.563 1.00 97.50 118 THR A C 1
ATOM 938 O O . THR A 1 118 ? 15.536 9.293 -0.711 1.00 97.50 118 THR A O 1
ATOM 941 N N . PRO A 1 119 ? 13.479 9.548 -1.586 1.00 96.62 119 PRO A N 1
ATOM 942 C CA . PRO A 1 119 ? 13.916 9.373 -2.963 1.00 96.62 119 PRO A CA 1
ATOM 943 C C . PRO A 1 119 ? 14.814 10.526 -3.411 1.00 96.62 119 PRO A C 1
ATOM 945 O O . PRO A 1 119 ? 14.627 11.665 -2.978 1.00 96.62 119 PRO A O 1
ATOM 948 N N . LYS A 1 120 ? 15.729 10.249 -4.342 1.00 92.94 120 LYS A N 1
ATOM 949 C CA . LYS A 1 120 ? 16.433 11.312 -5.062 1.00 92.94 120 LYS A CA 1
ATOM 950 C C . LYS A 1 120 ? 15.429 12.153 -5.843 1.00 92.94 120 LYS A C 1
ATOM 952 O O . LYS A 1 120 ? 14.568 11.610 -6.533 1.00 92.94 120 LYS A O 1
ATOM 957 N N . VAL A 1 121 ? 15.561 13.475 -5.770 1.00 88.56 121 VAL A N 1
ATOM 958 C CA . VAL A 1 121 ? 14.679 14.405 -6.485 1.00 88.56 121 VAL A CA 1
ATOM 959 C C . VAL A 1 121 ? 15.394 14.928 -7.731 1.00 88.56 121 VAL A C 1
ATOM 961 O O . VAL A 1 121 ? 16.399 15.633 -7.601 1.00 88.56 121 VAL A O 1
ATOM 964 N N . PRO A 1 122 ? 14.915 14.607 -8.944 1.00 85.62 122 PRO A N 1
ATOM 965 C CA . PRO A 1 122 ? 15.491 15.169 -10.154 1.00 85.62 122 PRO A CA 1
ATOM 966 C C . PRO A 1 122 ? 15.119 16.653 -10.281 1.00 85.62 122 PRO A C 1
ATOM 968 O O . PRO A 1 122 ? 13.992 17.056 -10.001 1.00 85.62 122 PRO A O 1
ATOM 971 N N . SER A 1 123 ? 16.061 17.482 -10.739 1.00 85.75 123 SER A N 1
ATOM 972 C CA . SER A 1 123 ? 15.828 18.920 -10.970 1.00 85.75 123 SER A CA 1
ATOM 973 C C . SER A 1 123 ? 14.897 19.203 -12.156 1.00 85.75 123 SER A C 1
ATOM 975 O O . SER A 1 123 ? 14.373 20.306 -12.288 1.00 85.75 123 SER A O 1
ATOM 977 N N . SER A 1 124 ? 14.698 18.213 -13.028 1.00 86.12 124 SER A N 1
ATOM 978 C CA . SER A 1 124 ? 13.747 18.229 -14.138 1.00 86.12 124 SER A CA 1
ATOM 979 C C . SER A 1 124 ? 13.336 16.796 -14.486 1.00 86.12 124 SER A C 1
ATOM 981 O O . SER A 1 124 ? 14.135 15.877 -14.320 1.00 86.12 124 SER A O 1
ATOM 983 N N . GLY A 1 125 ? 12.119 16.606 -14.999 1.00 83.44 125 GLY A N 1
ATOM 984 C CA . GLY A 1 125 ? 11.600 15.288 -15.377 1.00 83.44 125 GLY A CA 1
ATOM 985 C C . GLY A 1 125 ? 10.582 14.727 -14.385 1.00 83.44 125 GLY A C 1
ATOM 986 O O . GLY A 1 125 ? 9.988 15.467 -13.603 1.00 83.44 125 GLY A O 1
ATOM 987 N N . LEU A 1 126 ? 10.338 13.419 -14.478 1.00 91.31 126 LEU A N 1
ATOM 988 C CA . LEU A 1 126 ? 9.385 12.716 -13.621 1.00 91.31 126 LEU A CA 1
ATOM 989 C C . LEU A 1 126 ? 9.967 12.526 -12.221 1.00 91.31 126 LEU A C 1
ATOM 991 O O . LEU A 1 126 ? 11.151 12.245 -12.075 1.00 91.31 126 LEU A O 1
ATOM 995 N N . VAL A 1 127 ? 9.123 12.657 -11.201 1.00 93.12 127 VAL A N 1
ATOM 996 C CA . VAL A 1 127 ? 9.497 12.331 -9.823 1.00 93.12 127 VAL A CA 1
ATOM 997 C C . VAL A 1 127 ? 9.565 10.818 -9.633 1.00 93.12 127 VAL A C 1
ATOM 999 O O . VAL A 1 127 ? 8.811 10.071 -10.261 1.00 93.12 127 VAL A O 1
ATOM 1002 N N . GLN A 1 128 ? 10.442 10.374 -8.734 1.00 95.00 128 GLN A N 1
ATOM 1003 C CA . GLN A 1 128 ? 10.509 8.971 -8.336 1.00 95.00 128 GLN A CA 1
ATOM 1004 C C . GLN A 1 128 ? 9.178 8.529 -7.722 1.00 95.00 128 GLN A C 1
ATOM 1006 O O . GLN A 1 128 ? 8.521 9.293 -7.012 1.00 95.00 128 GLN A O 1
ATOM 1011 N N . THR A 1 129 ? 8.804 7.279 -7.964 1.00 96.25 129 THR A N 1
ATOM 1012 C CA . THR A 1 129 ? 7.589 6.673 -7.403 1.00 96.25 129 THR A CA 1
ATOM 1013 C C . THR A 1 129 ? 7.934 5.778 -6.218 1.00 96.25 129 THR A C 1
ATOM 1015 O O . THR A 1 129 ? 9.040 5.239 -6.152 1.00 96.25 129 THR A O 1
ATOM 1018 N N . VAL A 1 130 ? 7.001 5.632 -5.272 1.00 98.06 130 VAL A N 1
ATOM 1019 C CA . VAL A 1 130 ? 7.161 4.786 -4.081 1.00 98.06 130 VAL A CA 1
ATOM 1020 C C . VAL A 1 130 ? 6.052 3.741 -4.040 1.00 98.06 130 VAL A C 1
ATOM 1022 O O . VAL A 1 130 ? 4.878 4.061 -4.220 1.00 98.06 130 VAL A O 1
ATOM 1025 N N . ILE A 1 131 ? 6.426 2.489 -3.781 1.00 98.06 131 ILE A N 1
ATOM 1026 C CA . ILE A 1 131 ? 5.502 1.371 -3.576 1.00 98.06 131 ILE A CA 1
ATOM 1027 C C . ILE A 1 131 ? 5.794 0.748 -2.214 1.00 98.06 131 ILE A C 1
ATOM 1029 O O . ILE A 1 131 ? 6.874 0.193 -1.997 1.00 98.06 131 ILE A O 1
ATOM 1033 N N . TRP A 1 132 ? 4.815 0.791 -1.313 1.00 98.50 132 TRP A N 1
ATOM 1034 C CA . TRP A 1 132 ? 4.891 0.127 -0.013 1.00 98.50 132 TRP A CA 1
ATOM 1035 C C . TRP A 1 132 ? 4.326 -1.291 -0.075 1.00 98.50 132 TRP A C 1
ATOM 1037 O O . TRP A 1 132 ? 3.301 -1.543 -0.713 1.00 98.50 132 TRP A O 1
ATOM 1047 N N . LYS A 1 133 ? 4.983 -2.231 0.609 1.00 98.44 133 LYS A N 1
ATOM 1048 C CA . LYS A 1 133 ? 4.5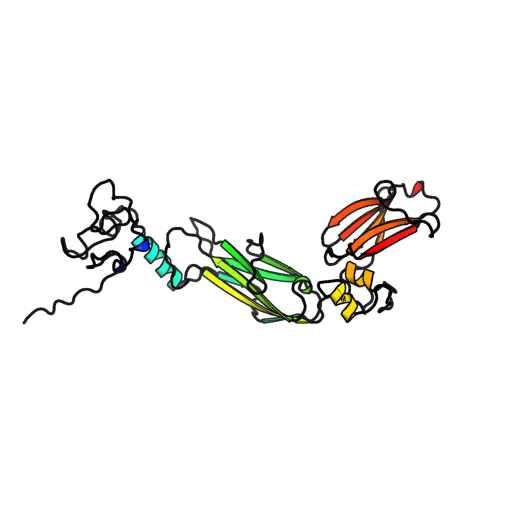23 -3.615 0.756 1.00 98.44 133 LYS A CA 1
ATOM 1049 C C . LYS A 1 133 ? 4.613 -4.086 2.203 1.00 98.44 133 LYS A C 1
ATOM 1051 O O . LYS A 1 133 ? 5.549 -3.717 2.909 1.00 98.44 133 LYS A O 1
ATOM 1056 N N . ILE A 1 134 ? 3.675 -4.944 2.595 1.00 97.75 134 ILE A N 1
ATOM 1057 C CA . ILE A 1 134 ? 3.727 -5.757 3.816 1.00 97.75 134 ILE A CA 1
ATOM 1058 C C . ILE A 1 134 ? 3.727 -7.216 3.368 1.00 97.75 134 ILE A C 1
ATOM 1060 O O . ILE A 1 134 ? 2.868 -7.601 2.578 1.00 97.75 134 ILE A O 1
ATOM 1064 N N . ASP A 1 135 ? 4.715 -7.998 3.801 1.00 97.38 135 ASP A N 1
ATOM 1065 C CA . ASP A 1 135 ? 4.874 -9.420 3.452 1.00 97.38 135 ASP A CA 1
ATOM 1066 C C . ASP A 1 135 ? 4.798 -9.687 1.938 1.00 97.38 135 ASP A C 1
ATOM 1068 O O . ASP A 1 135 ? 4.179 -10.633 1.457 1.00 97.38 135 ASP A O 1
ATOM 1072 N N . GLY A 1 136 ? 5.418 -8.795 1.158 1.00 97.31 136 GLY A N 1
ATOM 1073 C CA . GLY A 1 136 ? 5.429 -8.848 -0.308 1.00 97.31 136 GLY A CA 1
ATOM 1074 C C . GLY A 1 136 ? 4.149 -8.348 -0.994 1.00 97.31 136 GLY A C 1
ATOM 1075 O O . GLY A 1 136 ? 4.1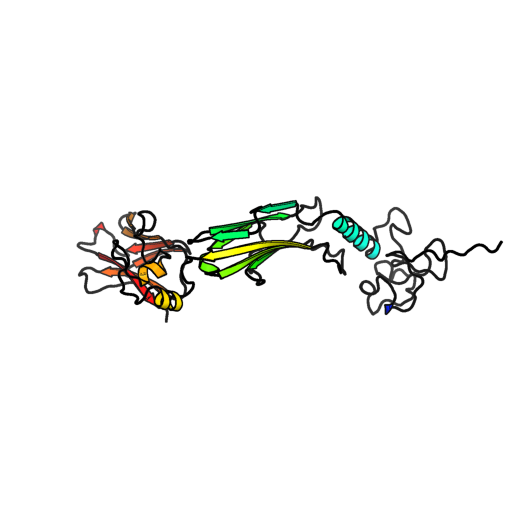62 -8.163 -2.216 1.00 97.31 136 GLY A O 1
ATOM 1076 N N . VAL A 1 137 ? 3.085 -8.052 -0.242 1.00 97.75 137 VAL A N 1
ATOM 1077 C CA . VAL A 1 137 ? 1.793 -7.567 -0.751 1.00 97.75 137 VAL A CA 1
ATOM 1078 C C . VAL A 1 137 ? 1.755 -6.040 -0.788 1.00 97.75 137 VAL A C 1
ATOM 1080 O O . VAL A 1 137 ? 1.956 -5.372 0.229 1.00 97.75 137 VAL A O 1
ATOM 1083 N N . THR A 1 138 ? 1.462 -5.477 -1.962 1.00 97.81 138 THR A N 1
ATOM 1084 C CA . THR A 1 138 ? 1.348 -4.026 -2.176 1.00 97.81 138 THR A CA 1
ATOM 1085 C C . THR A 1 138 ? 0.224 -3.406 -1.352 1.00 97.81 138 THR A C 1
ATOM 1087 O O . THR A 1 138 ? -0.918 -3.857 -1.403 1.00 97.81 138 THR A O 1
ATOM 1090 N N . GLN A 1 139 ? 0.546 -2.325 -0.644 1.00 97.12 139 GLN A N 1
ATOM 1091 C CA . GLN A 1 139 ? -0.413 -1.508 0.092 1.00 97.12 139 GLN A CA 1
ATOM 1092 C C . GLN A 1 139 ? -1.032 -0.481 -0.867 1.00 97.12 139 GLN A C 1
ATOM 1094 O O . GLN A 1 139 ? -0.447 0.560 -1.160 1.00 97.12 139 GLN A O 1
ATOM 1099 N N . ILE A 1 140 ? -2.196 -0.815 -1.429 1.00 94.12 140 ILE A N 1
ATOM 1100 C CA . ILE A 1 140 ? -2.866 -0.003 -2.458 1.00 94.12 140 ILE A CA 1
ATOM 1101 C C . ILE A 1 140 ? -3.159 1.408 -1.923 1.00 94.12 140 ILE A C 1
ATOM 1103 O O . ILE A 1 140 ? -3.631 1.575 -0.801 1.00 94.12 140 ILE A O 1
ATOM 1107 N N . GLY A 1 141 ? -2.876 2.427 -2.740 1.00 93.25 141 GLY A N 1
ATOM 1108 C CA . GLY A 1 141 ? -3.076 3.837 -2.389 1.00 93.25 141 GLY A CA 1
ATOM 1109 C C . GLY A 1 141 ? -1.993 4.432 -1.483 1.00 93.25 141 GLY A C 1
ATOM 1110 O O . GLY A 1 141 ? -2.011 5.633 -1.246 1.00 93.25 141 GLY A O 1
ATOM 1111 N N . GLN A 1 142 ? -1.037 3.628 -1.007 1.00 96.31 142 GLN A N 1
ATOM 1112 C CA . GLN A 1 142 ? 0.099 4.097 -0.215 1.00 96.31 142 GLN A CA 1
ATOM 1113 C C . GLN A 1 142 ? 1.291 4.351 -1.144 1.00 96.31 142 GLN A C 1
ATOM 1115 O O . GLN A 1 142 ? 2.077 3.444 -1.424 1.00 96.31 142 GLN A O 1
ATOM 1120 N N . THR A 1 143 ? 1.399 5.580 -1.651 1.00 96.56 143 THR A N 1
ATOM 1121 C CA . THR A 1 143 ? 2.455 6.003 -2.597 1.00 96.56 143 THR A CA 1
ATOM 1122 C C . THR A 1 143 ? 3.301 7.170 -2.095 1.00 96.56 143 THR A C 1
ATOM 1124 O O . THR A 1 143 ? 4.202 7.624 -2.798 1.00 96.56 143 THR A O 1
ATOM 1127 N N . ASP A 1 144 ? 3.013 7.675 -0.896 1.00 97.50 144 ASP A N 1
ATOM 1128 C CA . ASP A 1 144 ? 3.770 8.764 -0.289 1.00 97.50 144 ASP A CA 1
ATOM 1129 C C . ASP A 1 144 ? 5.159 8.301 0.165 1.00 97.50 144 ASP A C 1
ATOM 1131 O O . ASP A 1 144 ? 5.442 7.112 0.344 1.00 97.50 144 ASP A O 1
ATOM 1135 N N . THR A 1 145 ? 6.042 9.265 0.412 1.00 97.38 145 THR A N 1
ATOM 1136 C CA . THR A 1 145 ? 7.383 9.018 0.962 1.00 97.38 145 THR A CA 1
ATOM 1137 C C . THR A 1 145 ? 7.364 8.559 2.420 1.00 97.38 145 THR A C 1
ATOM 1139 O O . THR A 1 145 ? 8.381 8.089 2.928 1.00 97.38 145 THR A O 1
ATOM 1142 N N . SER A 1 146 ? 6.216 8.647 3.093 1.00 98.00 146 SER A N 1
ATOM 1143 C CA . SER A 1 146 ? 5.979 8.102 4.428 1.00 98.00 146 SER A CA 1
ATOM 1144 C C . SER A 1 146 ? 4.857 7.073 4.410 1.00 98.00 146 SER A C 1
ATOM 1146 O O . SER A 1 146 ? 3.842 7.277 3.752 1.00 98.00 146 SER A O 1
ATOM 1148 N N . PHE A 1 147 ? 5.006 6.023 5.209 1.00 97.88 147 PHE A N 1
ATOM 1149 C CA . PHE A 1 147 ? 3.982 5.010 5.428 1.00 97.88 147 PHE A CA 1
ATOM 1150 C C . PHE A 1 147 ? 3.852 4.717 6.916 1.00 97.88 147 PHE A C 1
ATOM 1152 O O . PHE A 1 147 ? 4.850 4.594 7.629 1.00 97.88 147 PHE A O 1
ATOM 1159 N N . SER A 1 148 ? 2.615 4.588 7.389 1.00 95.75 148 SER A N 1
ATOM 1160 C CA . SER A 1 148 ? 2.350 4.166 8.759 1.00 95.75 148 SER A CA 1
ATOM 1161 C C . SER A 1 148 ? 1.242 3.128 8.814 1.00 95.75 148 SER A C 1
ATOM 1163 O O . SER A 1 148 ? 0.292 3.180 8.038 1.00 95.75 148 SER A O 1
ATOM 1165 N N . THR A 1 149 ? 1.379 2.177 9.732 1.00 93.38 149 THR A N 1
ATOM 1166 C CA . THR A 1 149 ? 0.388 1.127 9.974 1.00 93.38 149 THR A CA 1
ATOM 1167 C C . THR A 1 149 ? 0.390 0.731 11.446 1.00 93.38 149 THR A C 1
ATOM 1169 O O . THR A 1 149 ? 1.399 0.874 12.140 1.00 93.38 149 THR A O 1
ATOM 1172 N N . LEU A 1 150 ? -0.735 0.228 11.945 1.00 90.81 150 LEU A N 1
ATOM 1173 C CA . LEU A 1 150 ? -0.799 -0.356 13.280 1.00 90.81 150 LEU A CA 1
ATOM 1174 C C . LEU A 1 150 ? -0.208 -1.766 13.243 1.00 90.81 150 LEU A C 1
ATOM 1176 O O . LEU A 1 150 ? -0.589 -2.582 12.406 1.00 90.81 150 LEU A O 1
ATOM 1180 N N . SER A 1 151 ? 0.675 -2.089 14.184 1.00 92.44 151 SER A N 1
ATOM 1181 C CA . SER A 1 151 ? 1.248 -3.436 14.287 1.00 92.44 151 SER A CA 1
ATOM 1182 C C . SER A 1 151 ? 0.188 -4.519 14.539 1.00 92.44 151 SER A C 1
ATOM 1184 O O . SER A 1 151 ? 0.366 -5.650 14.101 1.00 92.44 151 SER A O 1
ATOM 1186 N N . ASP A 1 152 ? -0.954 -4.173 15.140 1.00 87.56 152 ASP A N 1
ATOM 1187 C CA . ASP A 1 152 ? -2.081 -5.100 15.331 1.00 87.56 152 ASP A CA 1
ATOM 1188 C C . ASP A 1 152 ? -2.784 -5.487 14.024 1.00 87.56 152 ASP A C 1
ATOM 1190 O O . ASP A 1 152 ? -3.382 -6.558 13.942 1.00 87.56 152 ASP A O 1
ATOM 1194 N N . PHE A 1 153 ? -2.721 -4.624 13.003 1.00 86.50 153 PHE A N 1
ATOM 1195 C CA . PHE A 1 153 ? -3.247 -4.935 11.673 1.00 86.50 153 PHE A CA 1
ATOM 1196 C C . PHE A 1 153 ? -2.367 -5.964 10.958 1.00 86.50 153 PHE A C 1
ATOM 1198 O O . PHE A 1 153 ? -2.865 -6.791 10.201 1.00 86.50 153 PHE A O 1
ATOM 1205 N N . VAL A 1 154 ? -1.060 -5.927 11.233 1.00 90.25 154 VAL A N 1
ATOM 1206 C CA . VAL A 1 154 ? -0.086 -6.895 10.716 1.00 90.25 154 VAL A CA 1
ATOM 1207 C C . VAL A 1 154 ? -0.191 -8.225 11.475 1.00 90.25 154 VAL A C 1
ATOM 1209 O O . VAL A 1 154 ? -0.169 -9.290 10.864 1.00 90.25 154 VAL A O 1
ATOM 1212 N N . GLY A 1 155 ? -0.392 -8.165 12.795 1.00 88.69 155 GLY A N 1
ATOM 1213 C CA . GLY A 1 155 ? -0.580 -9.331 13.658 1.00 88.69 155 GLY A CA 1
ATOM 1214 C C . GLY A 1 155 ? 0.709 -9.820 14.323 1.00 88.69 155 GLY A C 1
ATOM 1215 O O . GLY A 1 155 ? 1.766 -9.211 14.204 1.00 88.69 155 GLY A O 1
ATOM 1216 N N . ASN A 1 156 ? 0.606 -10.900 15.102 1.00 90.62 156 ASN A N 1
ATOM 1217 C CA . ASN A 1 156 ? 1.769 -11.540 15.723 1.00 90.62 156 ASN A CA 1
ATOM 1218 C C . ASN A 1 156 ? 2.503 -12.416 14.699 1.00 90.62 156 ASN A C 1
ATOM 1220 O O . ASN A 1 156 ? 1.858 -13.151 13.953 1.00 90.62 156 ASN A O 1
ATOM 1224 N N . GLY A 1 157 ? 3.834 -12.427 14.749 1.00 93.56 157 GLY A N 1
ATOM 1225 C CA . GLY A 1 157 ? 4.661 -13.241 13.865 1.00 93.56 157 GLY A CA 1
ATOM 1226 C C . GLY A 1 157 ? 5.907 -12.519 13.366 1.00 93.56 157 GLY A C 1
ATOM 1227 O O . GLY A 1 157 ? 6.273 -11.441 13.842 1.00 93.56 157 GLY A O 1
ATOM 1228 N N . SER A 1 158 ? 6.579 -13.152 12.406 1.00 96.56 158 SER A N 1
ATOM 1229 C CA . SER A 1 158 ? 7.644 -12.517 11.636 1.00 96.56 158 SER A CA 1
ATOM 1230 C C . SER A 1 158 ? 7.047 -11.923 10.370 1.00 96.56 158 SER A C 1
ATOM 1232 O O . SER A 1 158 ? 6.351 -12.620 9.636 1.00 96.56 158 SER A O 1
ATOM 1234 N N . HIS A 1 159 ? 7.331 -10.646 10.141 1.00 96.62 159 HIS A N 1
ATOM 1235 C CA . HIS A 1 159 ? 6.792 -9.874 9.031 1.00 96.62 159 HIS A CA 1
ATOM 1236 C C . HIS A 1 159 ? 7.882 -9.032 8.380 1.00 96.62 159 HIS A C 1
ATOM 1238 O O . HIS A 1 159 ? 8.961 -8.817 8.939 1.00 96.62 159 HIS A O 1
ATOM 1244 N N . THR A 1 160 ? 7.581 -8.501 7.206 1.00 97.31 160 THR A N 1
ATOM 1245 C CA . THR A 1 160 ? 8.425 -7.543 6.500 1.00 97.31 160 THR A CA 1
ATOM 1246 C C . THR A 1 160 ? 7.595 -6.363 6.033 1.00 97.31 160 THR A C 1
ATOM 1248 O O . THR A 1 160 ? 6.520 -6.527 5.462 1.00 97.31 160 THR A O 1
ATOM 1251 N N . VAL A 1 161 ? 8.118 -5.158 6.238 1.00 97.69 161 VAL A N 1
ATOM 1252 C CA . VAL A 1 161 ? 7.657 -3.962 5.528 1.00 97.69 161 VAL A CA 1
ATOM 1253 C C . VAL A 1 161 ? 8.734 -3.598 4.524 1.00 97.69 161 VAL A C 1
ATOM 1255 O O . VAL A 1 161 ? 9.914 -3.618 4.866 1.00 97.69 161 VAL A O 1
ATOM 1258 N N . SER A 1 162 ? 8.372 -3.275 3.288 1.00 97.75 162 SER A N 1
ATOM 1259 C CA . SER A 1 162 ? 9.344 -2.812 2.297 1.00 97.75 162 SER A CA 1
ATOM 1260 C C . SER A 1 162 ? 8.841 -1.618 1.508 1.00 97.75 162 SER A C 1
ATOM 1262 O O . SER A 1 162 ? 7.665 -1.570 1.152 1.00 97.75 162 SER A O 1
ATOM 1264 N N . ALA A 1 163 ? 9.755 -0.711 1.184 1.00 98.19 163 ALA A N 1
ATOM 1265 C CA . ALA A 1 163 ? 9.543 0.371 0.235 1.00 98.19 163 ALA A CA 1
ATOM 1266 C C . ALA A 1 163 ? 10.361 0.106 -1.027 1.00 98.19 163 ALA A C 1
ATOM 1268 O O . ALA A 1 163 ? 11.559 -0.174 -0.941 1.00 98.19 163 ALA A O 1
ATOM 1269 N N . ILE A 1 164 ? 9.720 0.224 -2.186 1.00 97.69 164 ILE A N 1
ATOM 1270 C CA . ILE A 1 164 ? 10.374 0.201 -3.493 1.00 97.69 164 ILE A CA 1
ATOM 1271 C C . ILE A 1 164 ? 10.316 1.620 -4.049 1.00 97.69 164 ILE A C 1
ATOM 1273 O O . ILE A 1 164 ? 9.225 2.151 -4.247 1.00 97.69 164 ILE A O 1
ATOM 1277 N N . VAL A 1 165 ? 11.476 2.228 -4.281 1.00 97.88 165 VAL A N 1
ATOM 1278 C CA . VAL A 1 165 ? 11.614 3.538 -4.923 1.00 97.88 165 VAL A CA 1
ATOM 1279 C C . VAL A 1 165 ? 12.086 3.337 -6.354 1.00 97.88 165 VAL A C 1
ATOM 1281 O O . VAL A 1 165 ? 13.144 2.742 -6.561 1.00 97.88 165 VAL A O 1
ATOM 1284 N N . GLN A 1 166 ? 11.321 3.838 -7.320 1.00 96.06 166 GLN A N 1
ATOM 1285 C CA . GLN A 1 166 ? 11.541 3.604 -8.746 1.00 96.06 166 GLN A CA 1
ATOM 1286 C C . GLN A 1 166 ? 11.671 4.913 -9.525 1.00 96.06 166 GLN A C 1
ATOM 1288 O O . GLN A 1 166 ? 10.861 5.823 -9.334 1.00 96.06 166 GLN A O 1
ATOM 1293 N N . ASP A 1 167 ? 12.630 4.970 -10.453 1.00 95.62 167 ASP A N 1
ATOM 1294 C CA . ASP A 1 167 ? 12.620 5.952 -11.543 1.00 95.62 167 ASP A CA 1
ATOM 1295 C C . ASP A 1 167 ? 11.656 5.498 -12.649 1.00 95.62 167 ASP A C 1
ATOM 1297 O O . ASP A 1 167 ? 11.910 4.472 -13.288 1.00 95.62 167 ASP A O 1
ATOM 1301 N N . PRO A 1 168 ? 10.546 6.221 -12.895 1.00 94.81 168 PRO A N 1
ATOM 1302 C CA . PRO A 1 168 ? 9.570 5.850 -13.913 1.00 94.81 168 PRO A CA 1
ATOM 1303 C C . PRO A 1 168 ? 9.970 6.315 -15.325 1.00 94.81 168 PRO A C 1
ATOM 1305 O O . PRO A 1 168 ? 9.127 6.334 -16.225 1.00 94.81 168 PRO A O 1
ATOM 1308 N N . THR A 1 169 ? 11.212 6.765 -15.536 1.00 94.25 169 THR A N 1
ATOM 1309 C CA . THR A 1 169 ? 11.648 7.325 -16.815 1.00 94.25 169 THR A CA 1
ATOM 1310 C C . THR A 1 169 ? 11.410 6.358 -17.981 1.00 94.25 169 THR A C 1
ATOM 1312 O O . THR A 1 169 ? 11.881 5.220 -17.967 1.00 94.25 169 THR A O 1
ATOM 1315 N N . PRO A 1 170 ? 10.766 6.809 -19.074 1.00 93.62 170 PRO A N 1
ATOM 1316 C CA . PRO A 1 170 ? 10.567 5.982 -20.264 1.00 93.62 170 PRO A CA 1
ATOM 1317 C C . PRO A 1 170 ? 11.858 5.817 -21.081 1.00 93.62 170 PRO A C 1
ATOM 1319 O O . PRO A 1 170 ? 11.846 5.269 -22.184 1.00 93.62 170 PRO A O 1
ATOM 1322 N N . PHE A 1 171 ? 12.978 6.369 -20.604 1.00 95.00 171 PHE A N 1
ATOM 1323 C CA . PHE A 1 171 ? 14.261 6.304 -21.292 1.00 95.00 171 PHE A CA 1
ATOM 1324 C C . PHE A 1 171 ? 14.924 4.937 -21.202 1.00 95.00 171 PHE A C 1
ATOM 1326 O O . PHE A 1 171 ? 15.818 4.684 -22.002 1.00 95.00 171 PHE A O 1
ATOM 1333 N N . VAL A 1 172 ? 14.490 4.082 -20.278 1.00 96.44 172 VAL A N 1
ATOM 1334 C CA . VAL A 1 172 ? 14.992 2.719 -20.125 1.00 96.44 172 VAL A CA 1
ATOM 1335 C C . VAL A 1 172 ? 13.848 1.750 -20.389 1.00 96.44 172 VAL A C 1
ATOM 1337 O O . VAL A 1 172 ? 12.872 1.717 -19.647 1.00 96.44 172 VAL A O 1
ATOM 1340 N N . ARG A 1 173 ? 13.952 0.970 -21.467 1.00 95.38 173 ARG A N 1
ATOM 1341 C CA . ARG A 1 173 ? 13.016 -0.122 -21.780 1.00 95.3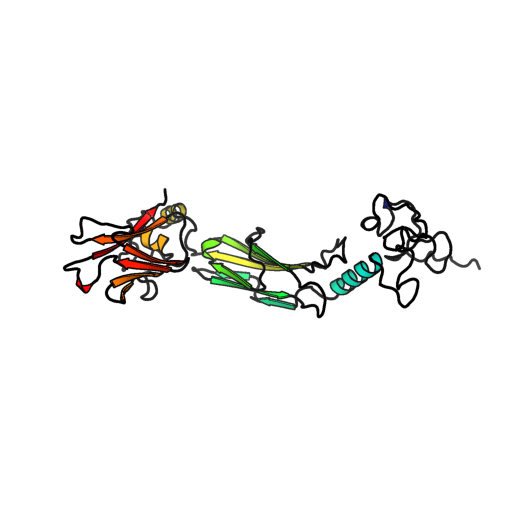8 173 ARG A CA 1
ATOM 1342 C C . ARG A 1 173 ? 13.457 -1.444 -21.169 1.00 95.38 173 ARG A C 1
ATOM 1344 O O . ARG A 1 173 ? 12.605 -2.273 -20.864 1.00 95.38 173 ARG A O 1
ATOM 1351 N N . LEU A 1 174 ? 14.765 -1.648 -21.018 1.00 94.94 174 LEU A N 1
ATOM 1352 C CA . LEU A 1 174 ? 15.325 -2.874 -20.460 1.00 94.94 174 LEU A CA 1
ATOM 1353 C C . LEU A 1 174 ? 16.341 -2.556 -19.362 1.00 94.94 174 LEU A C 1
ATOM 1355 O O . LEU A 1 174 ? 17.421 -2.039 -19.631 1.00 94.94 174 LEU A O 1
ATOM 1359 N N . ASP A 1 175 ? 15.994 -2.925 -18.131 1.00 95.81 175 ASP A N 1
ATOM 1360 C CA . ASP A 1 175 ? 16.852 -2.819 -16.950 1.00 95.81 175 ASP A CA 1
ATOM 1361 C C . ASP A 1 175 ? 17.041 -4.202 -16.313 1.00 95.81 175 ASP A C 1
ATOM 1363 O O . ASP A 1 175 ? 16.420 -4.554 -15.312 1.00 95.81 175 ASP A O 1
ATOM 1367 N N . SER A 1 176 ? 17.889 -5.028 -16.926 1.00 92.81 176 SER A N 1
ATOM 1368 C CA . SER A 1 176 ? 18.135 -6.403 -16.466 1.00 92.81 176 SER A CA 1
ATOM 1369 C C . SER A 1 176 ? 18.776 -6.484 -15.079 1.00 92.81 176 SER A C 1
ATOM 1371 O O . SER A 1 176 ? 18.713 -7.528 -14.435 1.00 92.81 176 SER A O 1
ATOM 1373 N N . SER A 1 177 ? 19.420 -5.402 -14.641 1.00 94.56 177 SER A N 1
ATOM 1374 C CA . SER A 1 177 ? 20.127 -5.323 -13.361 1.00 94.56 177 SER A CA 1
ATOM 1375 C C . SER A 1 177 ? 19.318 -4.597 -12.285 1.00 94.56 177 SER A C 1
ATOM 1377 O O . SER A 1 177 ? 19.817 -4.434 -11.173 1.00 94.56 177 SER A O 1
ATOM 1379 N N . ASN A 1 178 ? 18.083 -4.189 -12.598 1.00 95.12 178 ASN A N 1
ATOM 1380 C CA . ASN A 1 178 ? 17.164 -3.513 -11.686 1.00 95.12 178 ASN A CA 1
ATOM 1381 C C . ASN A 1 178 ? 17.756 -2.236 -11.049 1.00 95.12 178 ASN A C 1
ATOM 1383 O O . ASN A 1 178 ? 17.506 -1.948 -9.880 1.00 95.12 178 ASN A O 1
ATOM 1387 N N . LEU A 1 179 ? 18.571 -1.494 -11.805 1.00 96.12 179 LEU A N 1
ATOM 1388 C CA . LEU A 1 179 ? 19.291 -0.300 -11.354 1.00 96.12 179 LEU A CA 1
ATOM 1389 C C . LEU A 1 179 ? 18.368 0.891 -11.064 1.00 96.12 179 LEU A C 1
ATOM 1391 O O . LEU A 1 179 ? 18.679 1.713 -10.201 1.00 96.12 179 LEU A O 1
ATOM 1395 N N . LEU A 1 180 ? 17.238 0.995 -11.767 1.00 96.19 180 LEU A N 1
ATOM 1396 C CA . LEU A 1 180 ? 16.278 2.094 -11.597 1.00 96.19 180 LEU A CA 1
ATOM 1397 C C . LEU A 1 180 ? 15.382 1.909 -10.367 1.00 96.19 180 LEU A C 1
ATOM 1399 O O . LEU A 1 180 ? 14.581 2.790 -10.052 1.00 96.19 180 LEU A O 1
ATOM 1403 N N . ASN A 1 181 ? 15.524 0.785 -9.664 1.00 95.69 181 ASN A N 1
ATOM 1404 C CA . ASN A 1 181 ? 14.763 0.449 -8.474 1.00 95.69 181 ASN A CA 1
ATOM 1405 C C . ASN A 1 181 ? 15.687 0.341 -7.259 1.00 95.69 181 ASN A C 1
ATOM 1407 O O . ASN A 1 181 ? 16.733 -0.302 -7.294 1.00 95.69 181 ASN A O 1
ATOM 1411 N N . SER A 1 182 ? 15.259 0.911 -6.139 1.00 95.75 182 SER A N 1
ATOM 1412 C CA . SER A 1 182 ? 15.860 0.677 -4.828 1.00 95.75 182 SER A CA 1
ATOM 1413 C C . SER A 1 182 ? 14.823 0.048 -3.913 1.00 95.75 182 SER A C 1
ATOM 1415 O O . SER A 1 182 ? 13.694 0.527 -3.850 1.00 95.75 182 SER A O 1
ATOM 1417 N N . THR A 1 183 ? 15.187 -1.022 -3.209 1.00 96.25 183 THR A N 1
ATOM 1418 C CA . THR A 1 183 ? 14.312 -1.655 -2.214 1.00 96.25 183 THR A CA 1
ATOM 1419 C C . THR A 1 183 ? 14.945 -1.557 -0.838 1.00 96.25 183 THR A C 1
ATOM 1421 O O . THR A 1 183 ? 16.076 -1.997 -0.637 1.00 96.25 183 THR A O 1
ATOM 1424 N N . THR A 1 184 ? 14.190 -1.027 0.117 1.00 96.31 184 THR A N 1
ATOM 1425 C CA . THR A 1 184 ? 14.524 -1.087 1.541 1.00 96.31 184 THR A CA 1
ATOM 1426 C C . THR A 1 184 ? 13.516 -1.985 2.233 1.00 96.31 184 THR A C 1
ATOM 1428 O O . THR A 1 184 ? 12.312 -1.835 2.027 1.00 96.31 184 THR A O 1
ATOM 1431 N N . THR A 1 185 ? 14.002 -2.904 3.065 1.00 96.94 185 THR A N 1
ATOM 1432 C CA . THR A 1 185 ? 13.168 -3.864 3.790 1.00 96.94 185 THR A CA 1
ATOM 1433 C C . THR A 1 185 ? 13.462 -3.796 5.281 1.00 96.94 185 THR A C 1
ATOM 1435 O O . THR A 1 185 ? 14.618 -3.864 5.700 1.00 96.94 185 THR A O 1
ATOM 1438 N N . TRP A 1 186 ? 12.398 -3.717 6.073 1.00 97.81 186 TRP A N 1
ATOM 1439 C CA . TRP A 1 186 ? 12.414 -3.776 7.526 1.00 97.81 186 TRP A CA 1
ATOM 1440 C C . TRP A 1 186 ? 11.789 -5.087 8.011 1.00 97.81 186 TRP A C 1
ATOM 1442 O O . TRP A 1 186 ? 10.559 -5.216 8.008 1.00 97.81 186 TRP A O 1
ATOM 1452 N N . PRO A 1 187 ? 12.601 -6.074 8.424 1.00 97.19 187 PRO A N 1
ATOM 1453 C CA . PRO A 1 187 ? 12.114 -7.209 9.193 1.00 97.19 187 PRO A CA 1
ATOM 1454 C C . PRO A 1 187 ? 11.517 -6.795 10.543 1.00 97.19 187 PRO A C 1
ATOM 1456 O O . PRO A 1 187 ? 12.120 -6.056 11.327 1.00 97.19 187 PRO A O 1
ATOM 1459 N N . LEU A 1 188 ? 10.344 -7.333 10.850 1.00 96.62 188 LEU A N 1
ATOM 1460 C CA . LEU A 1 188 ? 9.625 -7.116 12.096 1.00 96.62 188 LEU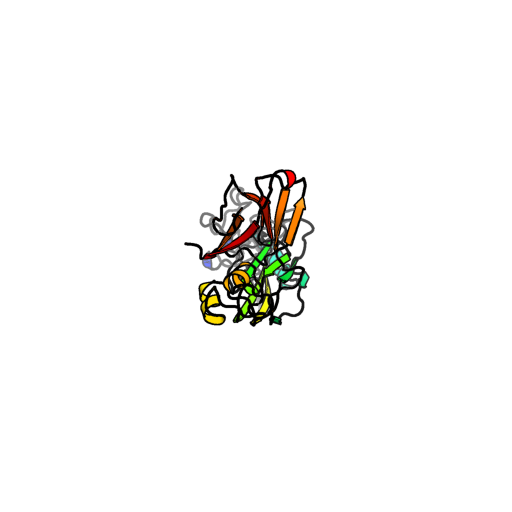 A CA 1
ATOM 1461 C C . LEU A 1 188 ? 9.378 -8.452 12.793 1.00 96.62 188 LEU A C 1
ATOM 1463 O O . LEU A 1 188 ? 9.014 -9.441 12.162 1.00 96.62 188 LEU A O 1
ATOM 1467 N N . THR A 1 189 ? 9.545 -8.469 14.112 1.00 97.06 189 THR A N 1
ATOM 1468 C CA . THR A 1 189 ? 9.042 -9.547 14.972 1.00 97.06 189 THR A CA 1
ATOM 1469 C C . THR A 1 189 ? 7.999 -8.959 15.905 1.00 97.06 189 THR A C 1
ATOM 1471 O O . THR A 1 189 ? 8.314 -8.151 16.781 1.00 97.06 189 THR A O 1
ATOM 1474 N N . LEU A 1 190 ? 6.745 -9.331 15.685 1.00 95.25 190 LEU A N 1
ATOM 1475 C CA . LEU A 1 190 ? 5.595 -8.795 16.394 1.00 95.25 190 LEU A CA 1
ATOM 1476 C C . LEU A 1 190 ? 5.068 -9.844 17.377 1.00 95.25 190 LEU A C 1
ATOM 1478 O O . LEU A 1 190 ? 4.826 -10.996 17.021 1.00 95.25 190 LEU A O 1
ATOM 1482 N N . SER A 1 191 ? 4.906 -9.442 18.630 1.00 93.00 191 SER A N 1
ATOM 1483 C CA . SER A 1 191 ? 4.318 -10.248 19.702 1.00 93.00 191 SER A CA 1
ATOM 1484 C C . SER A 1 191 ? 3.452 -9.358 20.590 1.00 93.00 191 SER A C 1
ATOM 1486 O O . SER A 1 191 ? 3.583 -8.134 20.551 1.00 93.00 191 SER A O 1
ATOM 1488 N N . GLY A 1 192 ? 2.536 -9.949 21.359 1.00 87.88 192 GLY A N 1
ATOM 1489 C CA . GLY A 1 192 ? 1.629 -9.188 22.225 1.00 87.88 192 GLY A CA 1
ATOM 1490 C C . GLY A 1 192 ? 0.688 -8.239 21.473 1.00 87.88 192 GLY A C 1
ATOM 1491 O O . GLY A 1 192 ? 0.119 -7.343 22.088 1.00 87.88 192 GLY A O 1
ATOM 1492 N N . GLN A 1 193 ? 0.533 -8.417 20.158 1.00 90.19 193 GLN A N 1
ATOM 1493 C CA . GLN A 1 193 ? -0.416 -7.665 19.344 1.00 90.19 193 GLN A CA 1
ATOM 1494 C C . GLN A 1 193 ? -1.841 -8.122 19.635 1.00 90.19 193 GLN A C 1
ATOM 1496 O O . GLN A 1 193 ? -2.070 -9.301 19.936 1.00 90.19 193 GLN A O 1
ATOM 1501 N N . ILE A 1 194 ? -2.797 -7.206 19.497 1.00 89.81 194 ILE A N 1
ATOM 1502 C CA . ILE A 1 194 ? -4.217 -7.538 19.614 1.00 89.81 194 ILE A CA 1
ATOM 1503 C C . ILE A 1 194 ? -4.611 -8.388 18.399 1.00 89.81 194 ILE A C 1
ATOM 1505 O O . ILE A 1 194 ? -4.467 -7.909 17.272 1.00 89.81 194 ILE A O 1
ATOM 1509 N N . PRO A 1 195 ? -5.141 -9.613 18.593 1.00 90.12 195 PRO A N 1
ATOM 1510 C CA . PRO A 1 195 ? -5.632 -10.454 17.507 1.00 90.12 195 PRO A CA 1
ATOM 1511 C C . PRO A 1 195 ? -6.463 -9.693 16.465 1.00 90.12 195 PRO A C 1
ATOM 1513 O O . PRO A 1 195 ? -7.346 -8.905 16.805 1.00 90.12 195 PRO A O 1
ATOM 1516 N N . ALA A 1 196 ? -6.187 -9.944 15.182 1.00 84.06 196 ALA A N 1
ATOM 1517 C CA . ALA A 1 196 ? -6.823 -9.226 14.076 1.00 84.06 196 ALA A CA 1
ATOM 1518 C C . ALA A 1 196 ? -8.349 -9.441 14.015 1.00 84.06 196 ALA A C 1
ATOM 1520 O O . ALA A 1 196 ? -9.081 -8.512 13.682 1.00 84.06 196 ALA A O 1
ATOM 1521 N N . THR A 1 197 ? -8.831 -10.629 14.398 1.00 91.19 197 THR A N 1
ATOM 1522 C CA . THR A 1 197 ? -10.248 -11.025 14.322 1.00 91.19 197 THR A CA 1
ATOM 1523 C C . THR A 1 197 ? -10.827 -11.362 15.693 1.00 91.19 197 THR A C 1
ATOM 1525 O O . THR A 1 197 ? -10.116 -11.848 16.581 1.00 91.19 197 THR A O 1
ATOM 1528 N N . LEU A 1 198 ? -12.137 -11.174 15.846 1.00 94.50 198 LEU A N 1
ATOM 1529 C CA . LEU A 1 198 ? -12.888 -11.514 17.050 1.00 94.50 198 LEU A CA 1
ATOM 1530 C C . LEU A 1 198 ? -12.806 -13.014 17.355 1.00 94.50 198 LEU A C 1
ATOM 1532 O O . LEU A 1 198 ? -12.723 -13.409 18.515 1.00 94.50 198 LEU A O 1
ATOM 1536 N N . ALA A 1 199 ? -12.783 -13.864 16.325 1.00 95.06 199 ALA A N 1
ATOM 1537 C CA . ALA A 1 199 ? -12.612 -15.305 16.493 1.00 95.06 199 ALA A CA 1
ATOM 1538 C C . ALA A 1 199 ? -11.265 -15.644 17.154 1.00 95.06 199 ALA A C 1
ATOM 1540 O O . ALA A 1 199 ? -11.227 -16.365 18.151 1.00 95.06 199 ALA A O 1
ATOM 1541 N N . ASN A 1 200 ? -10.167 -15.066 16.654 1.00 92.62 200 ASN A N 1
ATOM 1542 C CA . ASN A 1 200 ? -8.844 -15.269 17.244 1.00 92.62 200 ASN A CA 1
ATOM 1543 C C . ASN A 1 200 ? -8.766 -14.667 18.652 1.00 92.62 200 ASN A C 1
ATOM 1545 O O . ASN A 1 200 ? -8.214 -15.293 19.552 1.00 92.62 200 ASN A O 1
ATOM 1549 N N . TRP A 1 201 ? -9.381 -13.501 18.866 1.00 93.88 201 TRP A N 1
ATOM 1550 C CA . TRP A 1 201 ? -9.492 -12.889 20.188 1.00 93.88 201 TRP A CA 1
ATOM 1551 C C . TRP A 1 201 ? -10.192 -13.804 21.199 1.00 93.88 201 TRP A C 1
ATOM 1553 O O . TRP A 1 201 ? -9.665 -14.023 22.287 1.00 93.88 201 TRP A O 1
ATOM 1563 N N . ARG A 1 202 ? -11.343 -14.385 20.839 1.00 95.88 202 ARG A N 1
ATOM 1564 C CA . ARG A 1 202 ? -12.088 -15.325 21.694 1.00 95.88 202 ARG A CA 1
ATOM 1565 C C . ARG A 1 202 ? -11.286 -16.583 22.005 1.00 95.88 202 ARG A C 1
ATOM 1567 O O . ARG A 1 202 ? -11.306 -17.046 23.141 1.00 95.88 202 ARG A O 1
ATOM 1574 N N . ASN A 1 203 ? -10.546 -17.104 21.029 1.00 94.94 203 ASN A N 1
ATOM 1575 C CA . ASN A 1 203 ? -9.661 -18.248 21.251 1.00 94.94 203 ASN A CA 1
ATOM 1576 C C . ASN A 1 203 ? -8.555 -17.930 22.270 1.00 94.94 203 ASN A C 1
ATOM 1578 O O . ASN A 1 203 ? -8.179 -18.797 23.052 1.00 94.94 203 ASN A O 1
ATOM 1582 N N . THR A 1 204 ? -8.038 -16.698 22.274 1.00 92.94 204 THR A N 1
ATOM 1583 C CA . THR A 1 204 ? -6.956 -16.282 23.181 1.00 92.94 204 THR A CA 1
ATOM 1584 C C . THR A 1 204 ? -7.454 -15.854 24.564 1.00 92.94 204 THR A C 1
ATOM 1586 O O . THR A 1 204 ? -6.837 -16.203 25.566 1.00 92.94 204 THR A O 1
ATOM 1589 N N . TYR A 1 205 ? -8.550 -15.096 24.634 1.00 94.81 205 TYR A N 1
ATOM 1590 C CA . TYR A 1 205 ? -8.995 -14.406 25.853 1.00 94.81 205 TYR A CA 1
ATOM 1591 C C . TYR A 1 205 ? -10.360 -14.882 26.376 1.00 94.81 205 TYR A C 1
ATOM 1593 O O . TYR A 1 205 ? -10.827 -14.412 27.410 1.00 94.81 205 TYR A O 1
ATOM 1601 N N . GLY A 1 206 ? -11.001 -15.838 25.705 1.00 95.94 206 GLY A N 1
ATOM 1602 C CA . GLY A 1 206 ? -12.250 -16.455 26.148 1.00 95.94 206 GLY A CA 1
ATOM 1603 C C . GLY A 1 206 ? -13.514 -15.709 25.716 1.00 95.94 206 GLY A C 1
ATOM 1604 O O . GLY A 1 206 ? -13.522 -14.927 24.765 1.00 95.94 206 GLY A O 1
ATOM 1605 N N . ALA A 1 207 ? -14.620 -15.994 26.407 1.00 96.88 207 ALA A N 1
ATOM 1606 C CA . ALA A 1 207 ? -15.955 -15.522 26.041 1.00 96.88 207 ALA A CA 1
ATOM 1607 C C . ALA A 1 207 ? -16.099 -13.990 26.086 1.00 96.88 207 ALA A C 1
ATOM 1609 O O . ALA A 1 207 ? -15.436 -13.308 26.864 1.00 96.88 207 ALA A O 1
ATOM 1610 N N . ASP A 1 208 ? -17.037 -13.456 25.304 1.00 97.38 208 ASP A N 1
ATOM 1611 C CA . ASP A 1 208 ? -17.322 -12.016 25.189 1.00 97.38 208 ASP A CA 1
ATOM 1612 C C . ASP A 1 208 ? -17.646 -11.336 26.527 1.00 97.38 208 ASP A C 1
ATOM 1614 O O . ASP A 1 208 ? -17.316 -10.166 26.732 1.00 97.38 208 ASP A O 1
ATOM 1618 N N . THR A 1 209 ? -18.282 -12.072 27.441 1.00 97.00 209 THR A N 1
ATOM 1619 C CA . THR A 1 209 ? -18.698 -11.600 28.768 1.00 97.00 209 THR A CA 1
ATOM 1620 C C . THR A 1 209 ? -17.623 -11.766 29.840 1.00 97.00 209 THR A C 1
ATOM 1622 O O . THR A 1 209 ? -17.868 -11.409 30.991 1.00 97.00 209 THR A O 1
ATOM 1625 N N . ALA A 1 210 ? -16.456 -12.328 29.510 1.00 97.06 210 ALA A N 1
ATOM 1626 C CA . ALA A 1 210 ? -15.381 -12.498 30.479 1.00 97.06 210 ALA A CA 1
ATOM 1627 C C . ALA A 1 210 ? -14.899 -11.134 31.000 1.00 97.06 210 ALA A C 1
ATOM 1629 O O . ALA A 1 210 ? -14.807 -10.164 30.246 1.00 97.06 210 ALA A O 1
ATOM 1630 N N . ILE A 1 211 ? -14.588 -11.075 32.295 1.00 96.94 211 ILE A N 1
ATOM 1631 C CA . ILE A 1 211 ? -14.018 -9.900 32.957 1.00 96.94 211 ILE A CA 1
ATOM 1632 C C . ILE A 1 211 ? -12.589 -10.249 33.357 1.00 96.94 211 ILE A C 1
ATOM 1634 O O . ILE A 1 211 ? -12.377 -11.062 34.254 1.00 96.94 211 ILE A O 1
ATOM 1638 N N . LEU A 1 212 ? -11.620 -9.660 32.659 1.00 95.56 212 LEU A N 1
ATOM 1639 C CA . LEU A 1 212 ? -10.204 -10.035 32.753 1.00 95.56 212 LEU A CA 1
ATOM 1640 C C . LEU A 1 212 ? -9.335 -8.958 33.423 1.00 95.56 212 LEU A C 1
ATOM 1642 O O . LEU A 1 212 ? -8.150 -9.178 33.658 1.00 95.56 212 LEU A O 1
ATOM 1646 N N . SER A 1 213 ? -9.919 -7.802 33.743 1.00 95.19 213 SER A N 1
ATOM 1647 C CA . SER A 1 213 ? -9.247 -6.653 34.355 1.00 95.19 213 SER A CA 1
ATOM 1648 C C . SER A 1 213 ? -10.118 -5.981 35.421 1.00 95.19 213 SER A C 1
ATOM 1650 O O . SER A 1 213 ? -11.333 -6.178 35.495 1.00 95.19 213 SER A O 1
ATOM 1652 N N . SER A 1 214 ? -9.488 -5.165 36.271 1.00 95.31 214 SER A N 1
ATOM 1653 C CA . SER A 1 214 ? -10.130 -4.500 37.416 1.00 95.31 214 SER A CA 1
ATOM 1654 C C . SER A 1 214 ? -11.138 -3.404 37.042 1.00 95.31 214 SER A C 1
ATOM 1656 O O . SER A 1 214 ? -11.956 -3.027 37.877 1.00 95.31 214 SER A O 1
ATOM 1658 N N . ASP A 1 215 ? -11.124 -2.925 35.798 1.00 94.81 215 ASP A N 1
ATOM 1659 C CA . ASP A 1 215 ? -12.069 -1.934 35.262 1.00 94.81 215 ASP A CA 1
ATOM 1660 C C . ASP A 1 215 ? -13.444 -2.518 34.895 1.00 94.81 215 ASP A C 1
ATOM 1662 O O . ASP A 1 215 ? -14.348 -1.773 34.520 1.00 94.81 215 ASP A O 1
ATOM 1666 N N . ARG A 1 216 ? -13.619 -3.842 35.025 1.00 94.69 216 ARG A N 1
ATOM 1667 C CA . ARG A 1 216 ? -14.880 -4.557 34.769 1.00 94.69 216 ARG A CA 1
ATOM 1668 C C . ARG A 1 216 ? -15.435 -4.373 33.352 1.00 94.69 216 ARG A C 1
ATOM 1670 O O . ARG A 1 216 ? -16.630 -4.579 33.134 1.00 94.69 216 ARG A O 1
ATOM 1677 N N . LEU A 1 217 ? -14.590 -4.020 32.384 1.00 95.88 217 LEU A N 1
ATOM 1678 C CA . LEU A 1 217 ? -14.999 -4.005 30.984 1.00 95.88 217 LEU A CA 1
ATOM 1679 C C . LEU A 1 217 ? -15.127 -5.447 30.460 1.00 95.88 217 LEU A C 1
ATOM 1681 O O . LEU A 1 217 ? -14.198 -6.237 30.646 1.00 95.88 217 LEU A O 1
ATOM 1685 N N . PRO A 1 218 ? -16.239 -5.799 29.783 1.00 96.56 218 PRO A N 1
ATOM 1686 C CA . PRO A 1 218 ? -16.373 -7.084 29.106 1.00 96.56 218 PRO A CA 1
ATOM 1687 C C . PRO A 1 218 ? -15.297 -7.293 28.041 1.00 96.56 218 PRO A C 1
ATOM 1689 O O . PRO A 1 218 ? -14.911 -6.355 27.337 1.00 96.56 218 PRO A O 1
ATOM 1692 N N . ASN A 1 219 ? -14.876 -8.542 27.868 1.00 96.75 219 ASN A N 1
ATOM 1693 C CA . ASN A 1 219 ? -13.860 -8.945 26.901 1.00 96.75 219 ASN A CA 1
ATOM 1694 C C . ASN A 1 219 ? -14.169 -8.472 25.466 1.00 96.75 219 ASN A C 1
ATOM 1696 O O . ASN A 1 219 ? -13.274 -8.022 24.751 1.00 96.75 219 ASN A O 1
ATOM 1700 N N . LEU A 1 220 ? -15.442 -8.487 25.056 1.00 97.31 220 LEU A N 1
ATOM 1701 C CA . LEU A 1 220 ? -15.849 -7.974 23.742 1.00 97.31 220 LEU A CA 1
ATOM 1702 C C . LEU A 1 220 ? -15.664 -6.452 23.607 1.00 97.31 220 LEU A C 1
ATOM 1704 O O . LEU A 1 220 ? -15.293 -5.972 22.537 1.00 97.31 220 LEU A O 1
ATOM 1708 N N . ILE A 1 221 ? -15.871 -5.687 24.684 1.00 97.25 221 ILE A N 1
ATOM 1709 C CA . ILE A 1 221 ? -15.610 -4.239 24.687 1.00 97.25 221 ILE A CA 1
ATOM 1710 C C . ILE A 1 221 ? -14.107 -3.980 24.563 1.00 97.25 221 ILE A C 1
ATOM 1712 O O . ILE A 1 221 ? -13.705 -3.121 23.781 1.00 97.25 221 ILE A O 1
ATOM 1716 N N . LYS A 1 222 ? -13.268 -4.755 25.265 1.00 96.19 222 LYS A N 1
ATOM 1717 C CA . LYS A 1 222 ? -11.804 -4.669 25.135 1.00 96.19 222 LYS A CA 1
ATOM 1718 C C . LYS A 1 222 ? -11.357 -4.887 23.690 1.00 96.19 222 LYS A C 1
ATOM 1720 O O . LYS A 1 222 ? -10.641 -4.045 23.150 1.00 96.19 222 LYS A O 1
ATOM 1725 N N . TYR A 1 223 ? -11.844 -5.951 23.047 1.00 95.75 223 TYR A N 1
ATOM 1726 C CA . TYR A 1 223 ? -11.565 -6.231 21.638 1.00 95.75 223 TYR A CA 1
ATOM 1727 C C . TYR A 1 223 ? -11.978 -5.074 20.720 1.00 95.75 223 TYR A C 1
ATOM 1729 O O . TYR A 1 223 ? -11.169 -4.561 19.943 1.00 95.75 223 TYR A O 1
ATOM 1737 N N . ALA A 1 224 ? -13.234 -4.641 20.839 1.00 96.25 224 ALA A N 1
ATOM 1738 C CA . ALA A 1 224 ? -13.817 -3.647 19.950 1.00 96.25 224 ALA A CA 1
ATOM 1739 C C . ALA A 1 224 ? -13.153 -2.273 20.075 1.00 96.25 224 ALA A C 1
ATOM 1741 O O . ALA A 1 224 ? -13.042 -1.554 19.083 1.00 96.25 224 ALA A O 1
ATOM 1742 N N . LEU A 1 225 ? -12.691 -1.904 21.268 1.00 95.38 225 LEU A N 1
ATOM 1743 C CA . LEU A 1 225 ? -11.973 -0.649 21.485 1.00 95.38 225 LEU A CA 1
ATOM 1744 C C . LEU A 1 225 ? -10.464 -0.771 21.210 1.00 95.38 225 LEU A C 1
ATOM 1746 O O . LEU A 1 225 ? -9.773 0.243 21.138 1.00 95.38 225 LEU A O 1
ATOM 1750 N N . GLY A 1 226 ? -9.947 -1.985 20.992 1.00 93.00 226 GLY A N 1
ATOM 1751 C CA . GLY A 1 226 ? -8.520 -2.224 20.782 1.00 93.00 226 GLY A CA 1
ATOM 1752 C C . GLY A 1 226 ? -7.697 -2.015 22.054 1.00 93.00 226 GLY A C 1
ATOM 1753 O O . GLY A 1 226 ? -6.617 -1.429 22.001 1.00 93.00 226 GLY A O 1
ATOM 1754 N N . LEU A 1 227 ? -8.223 -2.480 23.187 1.00 93.12 227 LEU A N 1
ATOM 1755 C CA . LEU A 1 227 ? -7.594 -2.413 24.504 1.00 93.12 227 LEU A CA 1
ATOM 1756 C C . LEU A 1 227 ? -6.945 -3.754 24.861 1.00 93.12 227 LEU A C 1
ATOM 1758 O O . LEU A 1 227 ? -7.391 -4.814 24.419 1.00 93.12 227 LEU A O 1
ATOM 1762 N N . ALA A 1 228 ? -5.929 -3.725 25.722 1.00 91.31 228 ALA A N 1
ATOM 1763 C CA . ALA A 1 228 ? -5.359 -4.946 26.283 1.00 91.31 228 ALA A CA 1
ATOM 1764 C C . ALA A 1 228 ? -6.393 -5.678 27.162 1.00 91.31 228 ALA A C 1
ATOM 1766 O O . ALA A 1 228 ? -7.034 -5.069 28.021 1.00 91.31 228 ALA A O 1
ATOM 1767 N N . ALA A 1 229 ? -6.545 -6.990 26.952 1.00 92.62 229 ALA A N 1
ATOM 1768 C CA . ALA A 1 229 ? -7.596 -7.793 27.583 1.00 92.62 229 ALA A CA 1
ATOM 1769 C C . ALA A 1 229 ? -7.513 -7.782 29.119 1.00 92.62 229 ALA A C 1
ATOM 1771 O O . ALA A 1 229 ? -8.521 -7.636 29.800 1.00 92.62 229 ALA A O 1
ATOM 1772 N N . ASN A 1 230 ? -6.299 -7.917 29.653 1.00 92.25 230 ASN A N 1
ATOM 1773 C CA . ASN A 1 230 ? -5.999 -8.122 31.071 1.00 92.25 230 ASN A CA 1
ATOM 1774 C C . ASN A 1 230 ? -5.432 -6.875 31.774 1.00 92.25 230 ASN A C 1
ATOM 1776 O O . ASN A 1 230 ? -4.899 -6.975 32.878 1.00 92.25 230 ASN A O 1
ATOM 1780 N N . VAL A 1 231 ? -5.525 -5.701 31.146 1.00 93.31 231 VAL A N 1
ATOM 1781 C CA . VAL A 1 231 ? -5.034 -4.432 31.702 1.00 93.31 231 VAL A CA 1
ATOM 1782 C C . VAL A 1 231 ? -6.197 -3.457 31.790 1.00 93.31 231 VAL A C 1
ATOM 1784 O O . VAL A 1 231 ? -6.979 -3.339 30.849 1.00 93.31 231 VAL A O 1
ATOM 1787 N N . ALA A 1 232 ? -6.333 -2.762 32.921 1.00 95.38 232 ALA A N 1
ATOM 1788 C CA . ALA A 1 232 ? -7.355 -1.732 33.080 1.00 95.38 232 ALA A CA 1
ATOM 1789 C C . ALA A 1 232 ? -7.128 -0.576 32.091 1.00 95.38 232 ALA A C 1
ATOM 1791 O O . ALA A 1 232 ? -5.991 -0.148 31.898 1.00 95.38 232 ALA A O 1
ATOM 1792 N N . ALA A 1 233 ? -8.203 -0.080 31.476 1.00 94.38 233 ALA A N 1
ATOM 1793 C CA . ALA A 1 233 ? -8.134 1.052 30.559 1.00 94.38 233 ALA A CA 1
ATOM 1794 C C . ALA A 1 233 ? -7.632 2.312 31.283 1.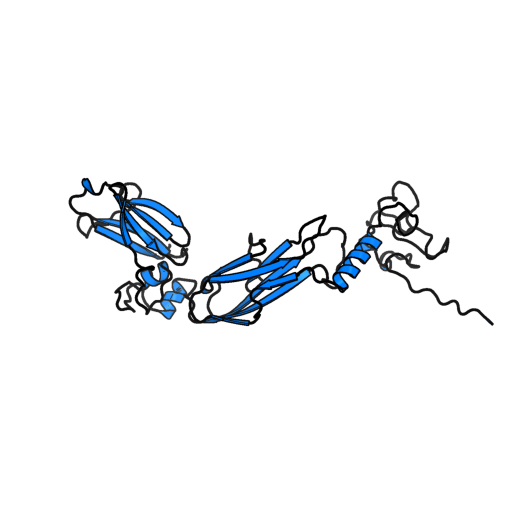00 94.38 233 ALA A C 1
ATOM 1796 O O . ALA A 1 233 ? -8.061 2.623 32.398 1.00 94.38 233 ALA A O 1
ATOM 1797 N N . THR A 1 234 ? -6.735 3.049 30.638 1.00 94.81 234 THR A N 1
ATOM 1798 C CA . THR A 1 234 ? -6.277 4.354 31.120 1.00 94.81 234 THR A CA 1
ATOM 1799 C C . THR A 1 234 ? -7.378 5.414 30.962 1.00 94.81 234 THR A C 1
ATOM 1801 O O . THR A 1 234 ? -8.303 5.236 30.166 1.00 94.81 234 THR A O 1
ATOM 1804 N N . PRO A 1 235 ? -7.287 6.570 31.648 1.00 94.12 235 PRO A N 1
ATOM 1805 C CA . PRO A 1 235 ? -8.255 7.655 31.466 1.00 94.12 235 PRO A CA 1
ATOM 1806 C C . PRO A 1 235 ? -8.388 8.150 30.017 1.00 94.12 235 PRO A C 1
ATOM 1808 O O . PRO A 1 235 ? -9.465 8.585 29.626 1.00 94.12 235 PRO A O 1
ATOM 1811 N N . ALA A 1 236 ? -7.321 8.064 29.214 1.00 92.75 236 ALA A N 1
ATOM 1812 C CA . ALA A 1 236 ? -7.342 8.443 27.799 1.00 92.75 236 ALA A CA 1
ATOM 1813 C C . ALA A 1 236 ? -8.068 7.417 26.906 1.00 92.75 236 ALA A C 1
ATOM 1815 O O . ALA A 1 236 ? -8.541 7.761 25.826 1.00 92.75 236 ALA A O 1
ATOM 1816 N N . GLU A 1 237 ? -8.160 6.165 27.354 1.00 94.56 237 GLU A N 1
ATOM 1817 C CA . GLU A 1 237 ? -8.839 5.061 26.664 1.00 94.56 237 GLU A CA 1
ATOM 1818 C C . GLU A 1 237 ? -10.292 4.883 27.131 1.00 94.56 237 GLU A C 1
ATOM 1820 O O . GLU A 1 237 ? -11.062 4.138 26.524 1.00 94.56 237 GLU A O 1
ATOM 1825 N N . ALA A 1 238 ? -10.674 5.543 28.226 1.00 93.94 238 ALA A N 1
ATOM 1826 C CA . ALA A 1 238 ? -11.996 5.425 28.809 1.00 93.94 238 ALA A CA 1
ATOM 1827 C C . ALA A 1 238 ? -13.070 6.078 27.926 1.00 93.94 238 ALA A C 1
ATOM 1829 O O . ALA A 1 238 ? -12.883 7.148 27.343 1.00 93.94 238 ALA A O 1
ATOM 1830 N N . ILE A 1 239 ? -14.251 5.458 27.896 1.00 95.81 239 ILE A N 1
ATOM 1831 C CA . ILE A 1 239 ? -15.453 6.096 27.362 1.00 95.81 239 ILE A CA 1
ATOM 1832 C C . ILE A 1 239 ? -15.806 7.265 28.283 1.00 95.81 239 ILE A C 1
ATOM 1834 O O . ILE A 1 239 ? -15.986 7.079 29.487 1.00 95.81 239 ILE A O 1
ATOM 1838 N N . THR A 1 240 ? -15.928 8.460 27.716 1.00 96.38 240 THR A N 1
ATOM 1839 C CA . THR A 1 240 ? -16.250 9.678 28.467 1.00 96.38 240 THR A CA 1
ATOM 1840 C C . THR A 1 240 ? -17.588 10.249 28.021 1.00 96.38 240 THR A C 1
ATOM 1842 O O . THR A 1 240 ? -18.013 10.069 26.881 1.00 96.38 240 THR A O 1
ATOM 1845 N N . GLY A 1 241 ? -18.274 10.919 28.946 1.00 96.12 241 GLY A N 1
ATOM 1846 C CA . GLY A 1 241 ? -19.527 11.618 28.691 1.00 96.12 241 GLY A CA 1
ATOM 1847 C C . GLY A 1 241 ? -19.403 13.094 29.044 1.00 96.12 241 GLY A C 1
ATOM 1848 O O . GLY A 1 241 ? -18.819 13.433 30.073 1.00 96.12 241 GLY A O 1
ATOM 1849 N N . SER A 1 242 ? -19.956 13.971 28.213 1.00 96.44 242 SER A N 1
ATOM 1850 C CA . SER A 1 242 ? -20.000 15.413 28.465 1.00 96.44 242 SER A CA 1
ATOM 1851 C C . SER A 1 242 ? -21.313 16.020 27.977 1.00 96.44 242 SER A C 1
ATOM 1853 O O . SER A 1 242 ? -22.012 15.440 27.149 1.00 96.44 242 SER A O 1
ATOM 1855 N N . ILE A 1 243 ? -21.670 17.199 28.486 1.00 96.06 243 ILE A N 1
ATOM 1856 C CA . ILE A 1 243 ? -22.790 17.980 27.951 1.00 96.06 243 ILE A CA 1
ATOM 1857 C C . ILE A 1 243 ? -22.203 19.042 27.028 1.00 96.06 243 ILE A C 1
ATOM 1859 O O . ILE A 1 243 ? -21.468 19.919 27.475 1.00 96.06 243 ILE A O 1
ATOM 1863 N N . THR A 1 244 ? -22.548 18.970 25.747 1.00 94.75 244 THR A N 1
ATOM 1864 C CA . THR A 1 244 ? -22.137 19.938 24.725 1.00 94.75 244 THR A CA 1
ATOM 1865 C C . THR A 1 244 ? -23.392 20.504 24.085 1.00 94.75 244 THR A C 1
ATOM 1867 O O . THR A 1 244 ? -24.278 19.740 23.719 1.00 94.75 244 THR A O 1
ATOM 1870 N N . THR A 1 245 ? -23.507 21.835 24.012 1.00 94.19 245 THR A N 1
ATOM 1871 C CA . THR A 1 245 ? -24.661 22.529 23.398 1.00 94.19 245 THR A CA 1
ATOM 1872 C C . THR A 1 245 ? -26.032 22.006 23.857 1.00 94.19 245 THR A C 1
ATOM 1874 O O . THR A 1 245 ? -26.967 21.911 23.068 1.00 94.19 245 THR A O 1
ATOM 1877 N N . ASN A 1 246 ? -26.161 21.698 25.155 1.00 95.62 246 ASN A N 1
ATOM 1878 C CA . ASN A 1 246 ? -27.366 21.136 25.783 1.00 95.62 246 ASN A CA 1
ATOM 1879 C C . ASN A 1 246 ? -27.710 19.688 25.371 1.00 95.62 246 ASN A C 1
ATOM 1881 O O . ASN A 1 246 ? -28.829 19.244 25.599 1.00 95.62 246 ASN A O 1
ATOM 1885 N N . TYR A 1 247 ? -26.773 18.918 24.817 1.00 96.81 247 TYR A N 1
ATOM 1886 C CA . TYR A 1 247 ? -26.938 17.484 24.555 1.00 96.81 247 TYR A CA 1
ATOM 1887 C C . TYR A 1 247 ? -25.848 16.682 25.261 1.00 96.81 247 TYR A C 1
ATOM 1889 O O . TYR A 1 247 ? -24.663 17.023 25.195 1.00 96.81 247 TYR A O 1
ATOM 1897 N N . PHE A 1 248 ? -26.234 15.591 25.923 1.00 96.75 248 PHE A N 1
ATOM 1898 C CA . PHE A 1 248 ? -25.253 14.640 26.433 1.00 96.75 248 PHE A CA 1
ATOM 1899 C C . PHE A 1 248 ? -24.593 13.914 25.258 1.00 96.75 248 PHE A C 1
ATOM 1901 O O . PHE A 1 248 ? -25.274 13.443 24.346 1.00 96.75 248 PHE A O 1
ATOM 1908 N N . THR A 1 249 ? -23.269 13.848 25.276 1.00 97.56 249 THR A N 1
ATOM 1909 C CA . THR A 1 249 ? -22.429 13.308 24.212 1.00 97.56 249 THR A CA 1
ATOM 1910 C C . THR A 1 249 ? -21.472 12.290 24.806 1.00 97.56 249 THR A C 1
ATOM 1912 O O . THR A 1 249 ? -20.742 12.602 25.744 1.00 97.56 249 THR A O 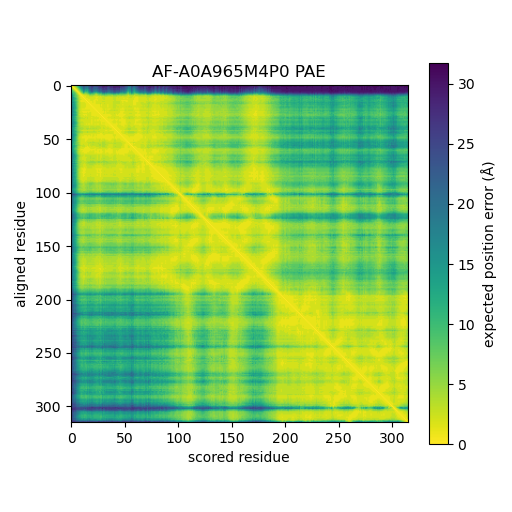1
ATOM 1915 N N . LEU A 1 250 ? -21.482 11.075 24.260 1.00 97.69 250 LEU A N 1
ATOM 1916 C CA . LEU A 1 250 ? -20.479 10.056 24.528 1.00 97.69 250 LEU A CA 1
ATOM 1917 C C . LEU A 1 250 ? -19.350 10.152 23.509 1.00 97.69 250 LEU A C 1
ATOM 1919 O O . LEU A 1 250 ? -19.585 10.146 22.298 1.00 97.69 250 LEU A O 1
ATOM 1923 N N . THR A 1 251 ? -18.130 10.147 24.026 1.00 97.94 251 THR A N 1
ATOM 1924 C CA . THR A 1 251 ? -16.896 10.024 23.261 1.00 97.94 251 THR A CA 1
ATOM 1925 C C . THR A 1 251 ? -16.287 8.664 23.568 1.00 97.94 251 THR A C 1
ATOM 1927 O O . THR A 1 251 ? -15.959 8.366 24.718 1.00 97.94 251 THR A O 1
ATOM 1930 N N . ILE A 1 252 ? -16.148 7.834 22.537 1.00 98.12 252 ILE A N 1
ATOM 1931 C CA . ILE A 1 252 ? -15.626 6.470 22.610 1.00 98.12 252 ILE A CA 1
ATOM 1932 C C . ILE A 1 252 ? -14.294 6.419 21.848 1.00 98.12 252 ILE A C 1
ATOM 1934 O O . ILE A 1 252 ? -14.301 6.330 20.614 1.00 98.12 252 ILE A O 1
ATOM 1938 N N . PRO A 1 253 ? -13.150 6.491 22.551 1.00 97.06 253 PRO A N 1
ATOM 1939 C CA . PRO A 1 253 ? -11.851 6.217 21.954 1.00 97.06 253 PRO A CA 1
ATOM 1940 C C . PRO A 1 253 ? -11.772 4.752 21.521 1.00 97.06 253 PRO A C 1
ATOM 1942 O O . PRO A 1 253 ? -12.227 3.855 22.233 1.00 97.06 253 PRO A O 1
ATOM 1945 N N . ARG A 1 254 ? -11.176 4.503 20.358 1.00 94.00 254 ARG A N 1
ATOM 1946 C CA . ARG A 1 254 ? -10.817 3.156 19.907 1.00 94.00 254 ARG A CA 1
ATOM 1947 C C . ARG A 1 254 ? -9.495 3.202 19.155 1.00 94.00 254 ARG A C 1
ATOM 1949 O O . ARG A 1 254 ? -9.100 4.245 18.648 1.00 94.00 254 ARG A O 1
ATOM 1956 N N . ARG A 1 255 ? -8.792 2.078 19.080 1.00 89.06 255 ARG A N 1
ATOM 1957 C CA . ARG A 1 255 ? -7.498 2.017 18.385 1.00 89.06 255 ARG A CA 1
ATOM 1958 C C . ARG A 1 255 ? -7.643 1.954 16.861 1.00 89.06 255 ARG A C 1
ATOM 1960 O O . ARG A 1 255 ? -6.902 2.613 16.141 1.00 89.06 255 ARG A O 1
ATOM 1967 N N . MET A 1 256 ? -8.603 1.156 16.406 1.00 89.50 256 MET A N 1
ATOM 1968 C CA . MET A 1 256 ? -9.036 1.006 15.016 1.00 89.50 256 MET A CA 1
ATOM 1969 C C . MET A 1 256 ? -10.517 0.630 15.007 1.00 89.50 256 MET A C 1
ATOM 1971 O O . MET A 1 256 ? -11.020 0.070 15.993 1.00 89.50 256 MET A O 1
ATOM 1975 N N . ARG A 1 257 ? -11.213 0.869 13.897 1.00 92.75 257 ARG A N 1
ATOM 1976 C CA . ARG A 1 257 ? -12.562 0.345 13.711 1.00 92.75 257 ARG A CA 1
ATOM 1977 C C . ARG A 1 257 ? -12.465 -1.131 13.333 1.00 92.75 257 ARG A C 1
ATOM 1979 O O . ARG A 1 257 ? -11.947 -1.494 12.282 1.00 92.75 257 ARG A O 1
ATOM 1986 N N . ARG A 1 258 ? -12.988 -2.004 14.192 1.00 92.75 258 ARG A N 1
ATOM 1987 C CA . ARG A 1 258 ? -13.110 -3.436 13.899 1.00 92.75 258 ARG A CA 1
ATOM 1988 C C . ARG A 1 258 ? -14.328 -3.662 13.000 1.00 92.75 258 ARG A C 1
ATOM 1990 O O . ARG A 1 258 ? -15.420 -3.200 13.321 1.00 92.75 258 ARG A O 1
ATOM 1997 N N . GLY A 1 259 ? -14.128 -4.328 11.863 1.00 93.44 259 GLY A N 1
ATOM 1998 C CA . GLY A 1 259 ? -15.188 -4.589 10.878 1.00 93.44 259 GLY A CA 1
ATOM 1999 C C . GLY A 1 259 ? -16.086 -5.783 11.217 1.00 93.44 259 GLY A C 1
ATOM 2000 O O . GLY A 1 259 ? -17.181 -5.893 10.682 1.00 93.44 259 GLY A O 1
ATOM 2001 N N . ASP A 1 260 ? -15.644 -6.654 12.120 1.00 95.75 260 ASP A N 1
ATOM 2002 C CA . ASP A 1 260 ? -16.340 -7.863 12.575 1.00 95.75 260 ASP A CA 1
ATOM 2003 C C . ASP A 1 260 ? -17.150 -7.647 13.869 1.00 95.75 260 ASP A C 1
ATOM 2005 O O . ASP A 1 260 ? -17.635 -8.601 14.484 1.00 95.75 260 ASP A O 1
ATOM 2009 N N . VAL A 1 261 ? -17.341 -6.387 14.273 1.00 97.19 261 VAL A N 1
ATOM 2010 C CA . VAL A 1 261 ? -18.236 -5.977 15.362 1.00 97.19 261 VAL A CA 1
ATOM 2011 C C . VAL A 1 261 ? -19.025 -4.726 14.990 1.00 97.19 261 VAL A C 1
ATOM 2013 O O . VAL A 1 261 ? -18.607 -3.897 14.184 1.00 97.19 261 VAL A O 1
ATOM 2016 N N . THR A 1 262 ? -20.173 -4.561 15.634 1.00 96.62 262 THR A N 1
ATOM 2017 C CA . THR A 1 262 ? -21.006 -3.363 15.540 1.00 96.62 262 THR A CA 1
ATOM 2018 C C . THR A 1 262 ? -20.918 -2.552 16.830 1.00 96.62 262 THR A C 1
ATOM 2020 O O . THR A 1 262 ? -20.878 -3.107 17.927 1.00 96.62 262 THR A O 1
ATOM 2023 N N . TYR A 1 263 ? -20.887 -1.224 16.699 1.00 97.44 263 TYR A N 1
ATOM 2024 C CA . TYR A 1 263 ? -20.822 -0.278 17.814 1.00 97.44 263 TYR A CA 1
ATOM 2025 C C . TYR A 1 263 ? -22.138 0.490 17.870 1.00 97.44 263 TYR A C 1
ATOM 2027 O O . TYR A 1 263 ? -22.421 1.297 16.986 1.00 97.44 263 TYR A O 1
ATOM 2035 N N . THR A 1 264 ? -22.943 0.255 18.902 1.00 97.38 264 THR A N 1
ATOM 2036 C CA . THR A 1 264 ? -24.251 0.900 19.045 1.00 97.38 264 THR A CA 1
ATOM 2037 C C . THR A 1 264 ? -24.313 1.659 20.357 1.00 97.38 264 THR A C 1
ATOM 2039 O O . THR A 1 264 ? -24.332 1.063 21.432 1.00 97.38 264 THR A O 1
ATOM 2042 N N . VAL A 1 265 ? -24.384 2.986 20.288 1.00 98.12 265 VAL A N 1
ATOM 2043 C CA . VAL A 1 265 ? -24.719 3.788 21.467 1.00 98.12 265 VAL A CA 1
ATOM 2044 C C . VAL A 1 265 ? -26.224 3.727 21.684 1.00 98.12 265 VAL A C 1
ATOM 2046 O O . VAL A 1 265 ? -27.005 4.012 20.773 1.00 98.12 265 VAL A O 1
ATOM 2049 N N . GLN A 1 266 ? -26.615 3.332 22.892 1.00 98.06 266 GLN A N 1
ATOM 2050 C CA . GLN A 1 266 ? -28.005 3.158 23.288 1.00 98.06 266 GLN A CA 1
ATOM 2051 C C . GLN A 1 266 ? -28.349 4.068 24.461 1.00 98.06 266 GLN A C 1
ATOM 2053 O O . GLN A 1 266 ? -27.529 4.286 25.358 1.00 98.06 266 GLN A O 1
ATOM 2058 N N . VAL A 1 267 ? -29.590 4.544 24.465 1.00 97.31 267 VAL A N 1
ATOM 2059 C CA . VAL A 1 267 ? -30.171 5.369 25.525 1.00 97.31 267 VAL A CA 1
ATOM 2060 C C . VAL A 1 267 ? -31.351 4.657 26.171 1.00 97.31 267 VAL A C 1
ATOM 2062 O O . VAL A 1 267 ? -32.074 3.900 25.518 1.00 97.31 267 VAL A O 1
ATOM 2065 N N . SER A 1 268 ? -31.552 4.897 27.460 1.00 96.94 268 SER A N 1
ATOM 2066 C CA . SER A 1 268 ? -32.650 4.315 28.231 1.00 96.94 268 SER A CA 1
ATOM 2067 C C . SER A 1 268 ? -33.152 5.296 29.284 1.00 96.94 268 SER A C 1
ATOM 2069 O O . SER A 1 268 ? -32.375 6.068 29.841 1.00 96.94 268 SER A O 1
ATOM 2071 N N . ASN A 1 269 ? -34.447 5.244 29.589 1.00 94.88 269 ASN A N 1
ATOM 2072 C CA . ASN A 1 269 ? -35.043 6.013 30.685 1.00 94.88 269 ASN A CA 1
ATOM 2073 C C . ASN A 1 269 ? -35.211 5.159 31.965 1.00 94.88 269 ASN A C 1
ATOM 2075 O O . ASN A 1 269 ? -35.434 5.704 33.047 1.00 94.88 269 ASN A O 1
ATOM 2079 N N . ASP A 1 270 ? -35.091 3.831 31.859 1.00 94.62 270 ASP A N 1
ATOM 2080 C CA . ASP A 1 270 ? -35.481 2.852 32.885 1.00 94.62 270 ASP A CA 1
ATOM 2081 C C . ASP A 1 270 ? -34.414 1.772 33.175 1.00 94.62 270 ASP A C 1
ATOM 2083 O O . ASP A 1 270 ? -34.621 0.960 34.070 1.00 94.62 270 ASP A O 1
ATOM 2087 N N . LEU A 1 271 ? -33.274 1.775 32.465 1.00 95.50 271 LEU A N 1
ATOM 2088 C CA . LEU A 1 271 ? -32.225 0.733 32.451 1.00 95.50 271 LEU A CA 1
ATOM 2089 C C . LEU A 1 271 ? -32.657 -0.634 31.889 1.00 95.50 271 LEU A C 1
ATOM 2091 O O . LEU A 1 271 ? -31.837 -1.554 31.836 1.00 95.50 271 LEU A O 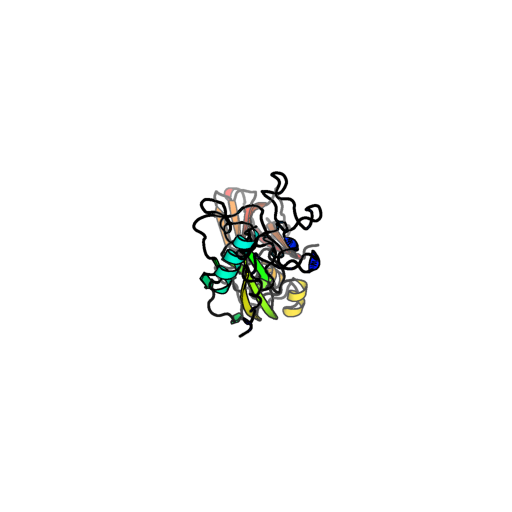1
ATOM 2095 N N . VAL A 1 272 ? -33.895 -0.763 31.413 1.00 95.44 272 VAL A N 1
ATOM 2096 C CA . VAL A 1 272 ? -34.469 -2.013 30.895 1.00 95.44 272 VAL A CA 1
ATOM 2097 C C . VAL A 1 272 ? -34.643 -1.921 29.384 1.00 95.44 272 VAL A C 1
ATOM 2099 O O . VAL A 1 272 ? -34.111 -2.747 28.643 1.00 95.44 272 VAL A O 1
ATOM 2102 N N . THR A 1 273 ? -35.326 -0.878 28.919 1.00 95.75 273 THR A N 1
ATOM 2103 C CA . THR A 1 273 ? -35.591 -0.632 27.504 1.00 95.75 273 THR A CA 1
ATOM 2104 C C . THR A 1 273 ? -34.492 0.251 26.930 1.00 95.75 273 THR A C 1
ATOM 2106 O O . THR A 1 273 ? -34.343 1.414 27.314 1.00 95.75 273 THR A O 1
ATOM 2109 N N . TRP A 1 274 ? -33.716 -0.303 26.002 1.00 97.75 274 TRP A N 1
ATOM 2110 C CA . TRP A 1 274 ? -32.586 0.375 25.371 1.00 97.75 274 TRP A CA 1
ATOM 2111 C C . TRP A 1 274 ? -32.897 0.672 23.909 1.00 97.75 274 TRP A C 1
ATOM 2113 O O . TRP A 1 274 ? -33.201 -0.237 23.142 1.00 97.75 274 TRP A O 1
ATOM 2123 N N . ASN A 1 275 ? -32.798 1.944 23.530 1.00 97.19 275 ASN A N 1
ATOM 2124 C CA . ASN A 1 275 ? -33.128 2.430 22.195 1.00 97.19 275 ASN A CA 1
ATOM 2125 C C . ASN A 1 275 ? -31.896 3.028 21.510 1.00 97.19 275 ASN A C 1
ATOM 2127 O O . ASN A 1 275 ? -31.009 3.572 22.167 1.00 97.19 275 ASN A O 1
ATOM 2131 N N . SER A 1 276 ? -31.859 2.958 20.185 1.00 96.94 276 SER A N 1
ATOM 2132 C CA . SER A 1 276 ? -30.808 3.530 19.338 1.00 96.94 276 SER A CA 1
ATOM 2133 C C . SER A 1 276 ? -31.381 3.927 17.982 1.00 96.94 276 SER A C 1
ATOM 2135 O O . SER A 1 276 ? -32.494 3.534 17.635 1.00 96.94 276 SER A O 1
ATOM 2137 N N . GLY A 1 277 ? -30.604 4.671 17.198 1.00 95.31 277 GLY A N 1
ATOM 2138 C CA . GLY A 1 277 ? -30.992 5.120 15.862 1.00 95.31 277 GLY A CA 1
ATOM 2139 C C . GLY A 1 277 ? -31.442 6.582 15.855 1.00 95.31 277 GLY A C 1
ATOM 2140 O O . GLY A 1 277 ? -31.489 7.203 16.915 1.00 95.31 277 GLY A O 1
ATOM 2141 N N . PRO A 1 278 ? -31.788 7.142 14.682 1.00 94.62 278 PRO A N 1
ATOM 2142 C CA . PRO A 1 278 ? -31.872 8.594 14.478 1.00 94.62 278 PRO A CA 1
ATOM 2143 C C . PRO A 1 278 ? -32.841 9.344 15.405 1.00 94.62 278 PRO A C 1
ATOM 2145 O O . PRO A 1 278 ? -32.636 10.520 15.687 1.00 94.62 278 PRO A O 1
ATOM 2148 N N . SER A 1 279 ? -33.886 8.675 15.902 1.00 95.56 279 SER A N 1
ATOM 2149 C CA . SER A 1 279 ? -34.852 9.254 16.851 1.00 95.56 279 SER A CA 1
ATOM 2150 C C . SER A 1 279 ? -34.350 9.306 18.300 1.00 95.56 279 SER A C 1
ATOM 2152 O O . SER A 1 279 ? -34.972 9.951 19.141 1.00 95.56 279 SER A O 1
ATOM 2154 N N . TYR A 1 280 ? -33.249 8.622 18.608 1.00 96.94 280 TYR A N 1
ATOM 2155 C CA . TYR A 1 280 ? -32.737 8.428 19.967 1.00 96.94 280 TYR A CA 1
ATOM 2156 C C . TYR A 1 280 ? -31.291 8.896 20.125 1.00 96.94 280 TYR A C 1
ATOM 2158 O O . TYR A 1 280 ? -30.939 9.463 21.157 1.00 96.94 280 TYR A O 1
ATOM 2166 N N . THR A 1 281 ? -30.460 8.672 19.110 1.00 97.62 281 THR A N 1
ATOM 2167 C CA . THR A 1 281 ? -29.037 9.003 19.102 1.00 97.62 281 THR A CA 1
ATOM 2168 C C . THR A 1 281 ? -28.622 9.599 17.760 1.00 97.62 281 THR A C 1
ATOM 2170 O O . THR A 1 281 ? -29.180 9.277 16.712 1.00 97.62 281 THR A O 1
ATOM 2173 N N . VAL A 1 282 ? -27.627 10.485 17.792 1.00 97.88 282 VAL A N 1
ATOM 2174 C CA . VAL A 1 282 ? -27.074 11.156 16.610 1.00 97.88 282 VAL A CA 1
ATOM 2175 C C . VAL A 1 282 ? -25.559 10.987 16.606 1.00 97.88 282 VAL A C 1
ATOM 2177 O O . VAL A 1 282 ? -24.871 11.483 17.500 1.00 97.88 282 VAL A O 1
ATOM 2180 N N . THR A 1 283 ? -25.035 10.295 15.595 1.00 97.88 283 THR A N 1
ATOM 2181 C CA . THR A 1 283 ? -23.590 10.149 15.384 1.00 97.88 283 THR A CA 1
ATOM 2182 C C . THR A 1 283 ? -23.013 11.463 14.877 1.00 97.88 283 THR A C 1
ATOM 2184 O O . THR A 1 283 ? -23.423 11.964 13.833 1.00 97.88 283 THR A O 1
ATOM 2187 N N . LEU A 1 284 ? -22.063 12.018 15.623 1.00 97.69 284 LEU A N 1
ATOM 2188 C CA . LEU A 1 284 ? -21.338 13.233 15.254 1.00 97.69 284 LEU A CA 1
ATOM 2189 C C . LEU A 1 284 ? -20.037 12.907 14.515 1.00 97.69 284 LEU A C 1
ATOM 2191 O O . LEU A 1 284 ? -19.627 13.656 13.635 1.00 97.69 284 LEU A O 1
ATOM 2195 N N . GLN A 1 285 ? -19.400 11.786 14.863 1.00 97.44 285 GLN A N 1
ATOM 2196 C CA . GLN A 1 285 ? -18.151 11.325 14.259 1.00 97.44 285 GLN A CA 1
ATOM 2197 C C . GLN A 1 285 ? -18.055 9.800 14.345 1.00 97.44 285 GLN A C 1
ATOM 2199 O O . GLN A 1 285 ? -18.355 9.229 15.389 1.00 97.44 285 GLN A O 1
ATOM 2204 N N . ASP A 1 286 ? -17.593 9.154 13.275 1.00 96.75 286 ASP A N 1
ATOM 2205 C CA . ASP A 1 286 ? -17.304 7.715 13.214 1.00 96.75 286 ASP A CA 1
ATOM 2206 C C . ASP A 1 286 ? -16.016 7.499 12.397 1.00 96.75 286 ASP A C 1
ATOM 2208 O O . ASP A 1 286 ? -16.058 7.276 11.189 1.00 96.75 286 ASP A O 1
ATOM 2212 N N . SER A 1 287 ? -14.857 7.650 13.047 1.00 95.75 287 SER A N 1
ATOM 2213 C CA . SER A 1 287 ? -13.518 7.519 12.449 1.00 95.75 287 SER A CA 1
ATOM 2214 C C . SER A 1 287 ? -12.788 6.281 12.969 1.00 95.75 287 SER A C 1
ATOM 2216 O O . SER A 1 287 ? -13.173 5.716 13.990 1.00 95.75 287 SER A O 1
ATOM 2218 N N . GLU A 1 288 ? -11.697 5.863 12.325 1.00 91.00 288 GLU A N 1
ATOM 2219 C CA . GLU A 1 288 ? -10.903 4.702 12.768 1.00 91.00 288 GLU A CA 1
ATOM 2220 C C . GLU A 1 288 ? -10.559 4.732 14.260 1.00 91.00 288 GLU A C 1
ATOM 2222 O O . GLU A 1 288 ? -10.654 3.718 14.942 1.00 91.00 288 GLU A O 1
ATOM 2227 N N . THR A 1 289 ? -10.249 5.912 14.791 1.00 94.06 289 THR A N 1
ATOM 2228 C CA . THR A 1 289 ? -9.768 6.085 16.164 1.00 94.06 289 THR A CA 1
ATOM 2229 C C . THR A 1 289 ? -10.828 6.566 17.158 1.00 94.06 289 THR A C 1
ATOM 2231 O O . THR A 1 289 ? -10.556 6.677 18.355 1.00 94.06 289 THR A O 1
ATOM 2234 N N . GLN A 1 290 ? -12.043 6.891 16.704 1.00 96.38 290 GLN A N 1
ATOM 2235 C CA . GLN A 1 290 ? -13.037 7.497 17.587 1.00 96.38 290 GLN A CA 1
ATOM 2236 C C . GLN A 1 290 ? -14.471 7.366 17.072 1.00 96.38 290 GLN A C 1
ATOM 2238 O O . GLN A 1 290 ? -14.748 7.542 15.887 1.00 96.38 290 GLN A O 1
ATOM 2243 N N . LEU A 1 291 ? -15.400 7.137 17.998 1.00 98.25 291 LEU A N 1
ATOM 2244 C CA . LEU A 1 291 ? -16.839 7.259 17.781 1.00 98.25 291 LEU A CA 1
ATOM 2245 C C . LEU A 1 291 ? -17.393 8.316 18.746 1.00 98.25 291 LEU A C 1
ATOM 2247 O O . LEU A 1 291 ? -17.175 8.227 19.954 1.00 98.25 291 LEU A O 1
ATOM 2251 N N . VAL A 1 292 ? -18.108 9.311 18.224 1.00 98.12 292 VAL A N 1
ATOM 2252 C CA . VAL A 1 292 ? -18.754 10.366 19.017 1.00 98.12 292 VAL A CA 1
ATOM 2253 C C . VAL A 1 292 ? -20.242 10.364 18.710 1.00 98.12 292 VAL A C 1
ATOM 2255 O O . VAL A 1 292 ? -20.649 10.549 17.561 1.00 98.12 292 VAL A O 1
ATOM 2258 N N . VAL A 1 293 ? -21.061 10.158 19.738 1.00 98.38 293 VAL A N 1
ATOM 2259 C CA . VAL A 1 293 ? -22.518 10.060 19.602 1.00 98.38 293 VAL A CA 1
ATOM 2260 C C . VAL A 1 293 ? -23.182 10.886 20.685 1.00 98.38 293 VAL A C 1
ATOM 2262 O O . VAL A 1 293 ? -22.878 10.729 21.866 1.00 98.38 293 VAL A O 1
ATOM 2265 N N . ARG A 1 294 ? -24.123 11.738 20.291 1.00 97.56 294 ARG A N 1
ATOM 2266 C CA . ARG A 1 294 ? -24.964 12.482 21.228 1.00 97.56 294 ARG A CA 1
ATOM 2267 C C . ARG A 1 294 ? -26.367 11.910 21.315 1.00 97.56 294 ARG A C 1
ATOM 2269 O O . ARG A 1 294 ? -26.828 11.199 20.421 1.00 97.56 294 ARG A O 1
ATOM 2276 N N . ASP A 1 295 ? -27.059 12.286 22.375 1.00 96.88 295 ASP A N 1
ATOM 2277 C CA . ASP A 1 295 ? -28.498 12.104 22.476 1.00 96.88 295 ASP A CA 1
ATOM 2278 C C . ASP A 1 295 ? -29.245 12.923 21.410 1.00 96.88 295 ASP A C 1
ATOM 2280 O O . ASP A 1 295 ? -28.824 14.028 21.042 1.00 96.88 295 ASP A O 1
ATOM 2284 N N . ALA A 1 296 ? -30.373 12.399 20.934 1.00 96.19 296 ALA A N 1
ATOM 2285 C CA . ALA A 1 296 ? -31.318 13.152 20.118 1.00 96.19 296 ALA A CA 1
ATOM 2286 C C . ALA A 1 296 ? -32.163 14.137 20.953 1.00 96.19 296 ALA A C 1
ATOM 2288 O O . ALA A 1 296 ? -32.610 15.152 20.419 1.00 96.19 296 ALA A O 1
ATOM 2289 N N . ILE A 1 297 ? -32.358 13.871 22.250 1.00 94.56 297 ILE A N 1
ATOM 2290 C CA . ILE A 1 297 ? -33.140 14.705 23.169 1.00 94.56 297 ILE A CA 1
ATOM 2291 C C . ILE A 1 297 ? -32.208 15.639 23.957 1.00 94.56 297 ILE A C 1
ATOM 2293 O O . ILE A 1 297 ? -31.180 15.187 24.468 1.00 94.56 297 ILE A O 1
ATOM 2297 N N . PRO A 1 298 ? -32.553 16.933 24.098 1.00 95.19 298 PRO A N 1
ATOM 2298 C CA . PRO A 1 298 ? -31.799 17.845 24.945 1.00 95.19 298 PRO A CA 1
ATOM 2299 C C . PRO A 1 298 ? -31.673 17.343 26.389 1.00 95.19 298 PRO A C 1
ATOM 2301 O O . PRO A 1 298 ? -32.606 16.796 26.984 1.00 95.19 298 PRO A O 1
ATOM 2304 N N . TYR A 1 299 ? -30.513 17.589 26.986 1.00 91.88 299 TYR A N 1
ATOM 2305 C CA . TYR A 1 299 ? -30.241 17.300 28.387 1.00 91.88 299 TYR A CA 1
ATOM 2306 C C . TYR A 1 299 ? -31.252 18.011 29.295 1.00 91.88 299 TYR A C 1
ATOM 2308 O O . TYR A 1 299 ? -31.827 17.386 30.182 1.00 91.88 299 TYR A O 1
ATOM 2316 N N . SER A 1 300 ? -31.558 19.283 29.014 1.00 92.44 300 SER A N 1
ATOM 2317 C CA . SER A 1 300 ? -32.514 20.077 29.797 1.00 92.44 300 SER A CA 1
ATOM 2318 C C . SER A 1 300 ? -33.954 19.549 29.793 1.00 92.44 300 SER A C 1
ATOM 2320 O O . SER A 1 300 ? -34.723 19.916 30.675 1.00 92.44 300 SER A O 1
ATOM 2322 N N . SER A 1 301 ? -34.351 18.738 28.806 1.00 90.69 301 SER A N 1
ATOM 2323 C CA . SER A 1 301 ? -35.701 18.159 28.718 1.00 90.69 301 SER A CA 1
ATOM 2324 C C . SER A 1 301 ? -35.772 16.708 29.200 1.00 90.69 301 SER A C 1
ATOM 2326 O O . SER A 1 301 ? -36.850 16.114 29.210 1.00 90.69 301 SER A O 1
ATOM 2328 N N . SER A 1 302 ? -34.642 16.124 29.604 1.00 79.00 302 SER A N 1
ATOM 2329 C CA . SER A 1 302 ? -34.557 14.730 30.036 1.00 79.00 302 SER A CA 1
ATOM 2330 C C . SER A 1 302 ? -34.616 14.630 31.561 1.00 79.00 302 SER A C 1
ATOM 2332 O O . SER A 1 302 ? -33.641 14.927 32.241 1.00 79.00 302 SER A O 1
ATOM 2334 N N . ALA A 1 303 ? -35.740 14.160 32.115 1.00 77.31 303 ALA A N 1
ATOM 2335 C CA . ALA A 1 303 ? -35.890 13.993 33.569 1.00 77.31 303 ALA A CA 1
ATOM 2336 C C . ALA A 1 303 ? -34.961 12.907 34.149 1.00 77.31 303 ALA A C 1
ATOM 2338 O O . ALA A 1 303 ? -34.500 13.012 35.284 1.00 77.31 303 ALA A O 1
ATOM 2339 N N . LYS A 1 304 ? -34.696 11.848 33.372 1.00 89.06 304 LYS A N 1
ATOM 2340 C CA . LYS A 1 304 ? -33.803 10.739 33.725 1.00 89.06 304 LYS A CA 1
ATOM 2341 C C . LYS A 1 304 ? -33.381 10.006 32.458 1.00 89.06 304 LYS A C 1
ATOM 2343 O O . LYS A 1 304 ? -34.244 9.574 31.696 1.00 89.06 304 LYS A O 1
ATOM 2348 N N . ARG A 1 305 ? -32.073 9.867 32.233 1.00 92.69 305 ARG A N 1
ATOM 2349 C CA . ARG A 1 305 ? -31.543 9.212 31.034 1.00 92.69 305 ARG A CA 1
ATOM 2350 C C . ARG A 1 305 ? -30.216 8.518 31.309 1.00 92.69 305 ARG A C 1
ATOM 2352 O O . ARG A 1 305 ? -29.353 9.070 31.986 1.00 92.69 305 ARG A O 1
ATOM 2359 N N . PHE A 1 306 ? -30.080 7.309 30.787 1.00 95.50 306 PHE A N 1
ATOM 2360 C CA . PHE A 1 306 ? -28.904 6.454 30.888 1.00 95.50 306 PHE A CA 1
ATOM 2361 C C . PHE A 1 306 ? -28.348 6.172 29.503 1.00 95.50 306 PHE A C 1
ATOM 2363 O O . PHE A 1 306 ? -29.095 6.127 28.526 1.00 95.50 306 PHE A O 1
ATOM 2370 N N . TYR A 1 307 ? -27.045 5.924 29.447 1.00 96.00 307 TYR A N 1
ATOM 2371 C CA . TYR A 1 307 ? -26.303 5.746 28.210 1.00 96.00 307 TYR A CA 1
ATOM 2372 C C . TYR A 1 307 ? -25.407 4.523 28.335 1.00 96.00 307 TYR A C 1
ATOM 2374 O O . TYR A 1 307 ? -24.816 4.290 29.392 1.00 96.00 307 TYR A O 1
ATOM 2382 N N . ARG A 1 308 ? -25.278 3.757 27.254 1.00 95.88 308 ARG A N 1
ATOM 2383 C CA . ARG A 1 308 ? -24.280 2.690 27.162 1.00 95.88 308 ARG A CA 1
ATOM 2384 C C . ARG A 1 308 ? -23.761 2.543 25.744 1.00 95.88 308 ARG A C 1
ATOM 2386 O O . ARG A 1 308 ? -24.468 2.836 24.780 1.00 95.88 308 ARG A O 1
ATOM 2393 N N . LEU A 1 309 ? -22.554 2.006 25.636 1.00 97.44 309 LEU A N 1
ATOM 2394 C CA . LEU A 1 309 ? -22.068 1.394 24.410 1.00 97.44 309 LEU A CA 1
ATOM 2395 C C . LEU A 1 309 ? -22.452 -0.090 24.429 1.00 97.44 309 LEU A C 1
ATOM 2397 O O . LEU A 1 309 ? -22.053 -0.824 25.331 1.00 97.44 309 LEU A O 1
ATOM 2401 N N . ALA A 1 310 ? -23.217 -0.526 23.436 1.00 96.94 310 ALA A N 1
ATOM 2402 C CA . ALA A 1 310 ? -23.456 -1.930 23.144 1.00 96.94 310 ALA A CA 1
ATOM 2403 C C . ALA A 1 310 ? -22.566 -2.351 21.969 1.00 96.94 310 ALA A C 1
ATOM 2405 O O . ALA A 1 310 ? -22.566 -1.701 20.923 1.00 96.94 310 ALA A O 1
ATOM 2406 N N . VAL A 1 311 ? -21.820 -3.439 22.152 1.00 97.75 311 VAL A N 1
ATOM 2407 C CA . VAL A 1 311 ? -21.013 -4.064 21.101 1.00 97.75 311 VAL A CA 1
ATOM 2408 C C . VAL A 1 311 ? -21.518 -5.475 20.871 1.00 97.75 311 VAL A C 1
ATOM 2410 O O . VAL A 1 311 ? -21.827 -6.187 21.827 1.00 97.75 311 VAL A O 1
ATOM 2413 N N . GLN A 1 312 ? -21.614 -5.864 19.605 1.00 96.75 312 GLN A N 1
ATOM 2414 C CA . GLN A 1 312 ? -22.041 -7.193 19.177 1.00 96.75 312 GLN A CA 1
ATOM 2415 C C . GLN A 1 312 ? -21.159 -7.647 18.016 1.00 96.75 312 GLN A C 1
ATOM 2417 O O . GLN A 1 312 ? -20.646 -6.805 17.280 1.00 96.75 312 GLN A O 1
ATOM 2422 N N . ALA A 1 313 ? -20.991 -8.958 17.837 1.00 95.88 313 ALA A N 1
ATOM 2423 C CA . ALA A 1 313 ? -20.394 -9.481 16.611 1.00 95.88 313 ALA A CA 1
ATOM 2424 C C . ALA A 1 313 ? -21.202 -8.994 15.398 1.00 95.88 313 ALA A C 1
ATOM 2426 O O . ALA A 1 313 ? -22.433 -8.925 15.462 1.00 95.88 313 ALA A O 1
ATOM 2427 N N . ALA A 1 314 ? -20.514 -8.617 14.324 1.00 90.94 314 ALA A N 1
ATOM 2428 C CA . ALA A 1 314 ? -21.180 -8.325 13.066 1.00 90.94 314 ALA A CA 1
ATOM 2429 C C . ALA A 1 314 ? -21.801 -9.622 12.501 1.00 90.94 314 ALA A C 1
ATOM 2431 O O . ALA A 1 314 ? -21.234 -10.698 12.725 1.00 90.94 314 ALA A O 1
ATOM 2432 N N . PRO A 1 315 ? -22.972 -9.535 11.846 1.00 74.44 315 PRO A N 1
ATOM 2433 C CA . PRO A 1 315 ? -23.587 -10.672 11.167 1.00 74.44 315 PRO A CA 1
ATOM 2434 C C . PRO A 1 315 ? -22.738 -11.193 10.001 1.00 74.44 315 PRO A C 1
ATOM 2436 O O . PRO A 1 315 ? -21.957 -10.401 9.425 1.00 74.44 315 PRO A O 1
#

Foldseek 3Di:
DDPPPPPPDDDLFKDLDQPLVPNNVSVQADPPADGQHDLDPVCQLGFHWDADDPPDRHSMTGGHSDACVHDNPGHHHLSRLQVVVLVVLVPDAQFDDKPPPAQEDEDAAKDKDKIFTHGDADPDDDGKWKWKDKQNHTDPPPTDRMDIDIVLQVNAAKIKIKMKIFDPDPSHPDDPPCSRIDMRMHIYGYHHHQHLDPVVLCVVQNDQQDQQEPQNHGSVLCNQQRHRNNYDDDPVQDWDWDQDPQWIKIKHFGQFGRPFKDKFKWKDQPVPDTDGDDCFKDWPDDGGGITMIIGPDGNVPRPGMDIDIDMDGDD